Protein AF-C5K523-F1 (afdb_monomer_lite)

InterPro domains:
  IPR011545 DEAD/DEAH-box helicase domain [PF00270] (38-127)
  IPR014001 Helicase superfamily 1/2, ATP-binding domain [PS51192] (45-263)
  IPR014013 Helicase superfamily 1/2, ATP-binding domain, DinG/Rad3-type [PS51193] (15-263)
  IPR014014 RNA helicase, DEAD-box type, Q motif [PS51195] (14-42)
  IPR027417 P-loop containing nucleoside triphosphate hydrolase [G3DSA:3.40.50.300] (12-259)
  IPR027417 P-loop containing nucleoside triphosphate hydrolase [SSF52540] (11-251)

Foldseek 3Di:
DDDDPDPPQQWDPDWPVNDLADVLLCVLCVVVVHTTATPQLVVLQVCVLVVHDDDRDDDPPSCVLCSNVRSLVRVLVVVVPDDPVPDPDDDPDPPPPQQAWAEEEAEADPVVLVVSVVVNCSSCVRVVPAFEAEQDDDVVPDDPPPPPDDDDDDDDDDDDDDDDDDDDDDDDDDDDDDDDPPDDPDDDPDDDDDDPPPSQDEDPTRPGHYYYYHPVSVVVNQVVVVVVPCPPDNRDHSHYHYDPVVSNVVVVVVVVVVVVVVD

Structure (mmCIF, N/CA/C/O backbone):
data_AF-C5K523-F1
#
_entry.id   AF-C5K523-F1
#
loop_
_atom_site.group_PDB
_atom_site.id
_atom_site.type_symbol
_atom_site.label_atom_id
_atom_site.label_alt_id
_atom_site.label_comp_id
_atom_site.label_asym_id
_atom_site.label_entity_id
_atom_site.label_seq_id
_atom_site.pdbx_PDB_ins_code
_atom_site.Cartn_x
_atom_site.Cartn_y
_atom_site.Cartn_z
_atom_site.occupancy
_atom_site.B_iso_or_equiv
_atom_site.auth_seq_id
_atom_site.auth_comp_id
_atom_site.auth_asym_id
_atom_site.auth_atom_id
_atom_site.pdbx_PDB_model_num
ATOM 1 N N . MET A 1 1 ? -10.670 39.077 11.699 1.00 34.19 1 MET A N 1
ATOM 2 C CA . MET A 1 1 ? -11.294 37.749 11.874 1.00 34.19 1 MET A CA 1
ATOM 3 C C . MET A 1 1 ? -10.709 36.834 10.811 1.00 34.19 1 MET A C 1
ATOM 5 O O . MET A 1 1 ? -10.981 37.050 9.640 1.00 34.19 1 MET A O 1
ATOM 9 N N . GLN A 1 2 ? -9.812 35.923 11.195 1.00 31.86 2 GLN A N 1
ATOM 10 C CA . GLN A 1 2 ? -9.233 34.920 10.294 1.00 31.86 2 GLN A CA 1
ATOM 11 C C . GLN A 1 2 ? -10.228 33.764 10.154 1.00 31.86 2 GLN A C 1
ATOM 13 O O . GLN A 1 2 ? -10.669 33.211 11.159 1.00 31.86 2 GLN A O 1
ATOM 18 N N . GLY A 1 3 ? -10.619 33.456 8.917 1.00 30.50 3 GLY A N 1
ATOM 19 C CA . GLY A 1 3 ? -11.478 32.320 8.603 1.00 30.50 3 GLY A CA 1
ATOM 20 C C . GLY A 1 3 ? -10.718 31.014 8.804 1.00 30.50 3 GLY A C 1
ATOM 21 O O . GLY A 1 3 ? -9.685 30.792 8.178 1.00 30.50 3 GLY A O 1
ATOM 22 N N . VAL A 1 4 ? -11.229 30.165 9.690 1.00 34.09 4 VAL A N 1
ATOM 23 C CA . VAL A 1 4 ? -10.823 28.763 9.789 1.00 34.09 4 VAL A CA 1
ATOM 24 C C . VAL A 1 4 ? -11.394 28.059 8.559 1.00 34.09 4 VAL A C 1
ATOM 26 O O . VAL A 1 4 ? -12.609 28.031 8.378 1.00 34.09 4 VAL A O 1
ATOM 29 N N . ILE A 1 5 ? -10.529 27.541 7.688 1.00 40.00 5 ILE A N 1
ATOM 30 C CA . ILE A 1 5 ? -10.925 26.701 6.553 1.00 40.00 5 ILE A CA 1
ATOM 31 C C . ILE A 1 5 ? -11.449 25.391 7.157 1.00 40.00 5 ILE A C 1
ATOM 33 O O . ILE A 1 5 ? -10.672 24.582 7.658 1.00 40.00 5 ILE A O 1
ATOM 37 N N . GLY A 1 6 ? -12.771 25.239 7.234 1.00 37.44 6 GLY A N 1
ATOM 38 C CA . GLY A 1 6 ? -13.414 24.055 7.800 1.00 37.44 6 GLY A CA 1
ATOM 39 C C . GLY A 1 6 ? -13.291 22.849 6.868 1.00 37.44 6 GLY A C 1
ATOM 40 O O . GLY A 1 6 ? -13.464 22.981 5.661 1.00 37.44 6 GLY A O 1
ATOM 41 N N . TYR A 1 7 ? -13.026 21.673 7.441 1.00 52.53 7 TYR A N 1
ATOM 42 C CA . TYR A 1 7 ? -12.942 20.358 6.785 1.00 52.53 7 TYR A CA 1
ATOM 43 C C . TYR A 1 7 ? -14.297 19.834 6.251 1.00 52.53 7 TYR A C 1
ATOM 45 O O . TYR A 1 7 ? -14.584 18.638 6.349 1.00 52.53 7 TYR A O 1
ATOM 53 N N . GLU A 1 8 ? -15.173 20.698 5.736 1.00 52.12 8 GLU A N 1
ATOM 54 C CA . GLU A 1 8 ? -16.461 20.261 5.188 1.00 52.12 8 GLU A CA 1
ATOM 55 C C . GLU A 1 8 ? -16.239 19.424 3.915 1.00 52.12 8 GLU A C 1
ATOM 57 O O . GLU A 1 8 ? -15.701 19.906 2.923 1.00 52.12 8 GLU A O 1
ATOM 62 N N . GLY A 1 9 ? -16.641 18.148 3.953 1.00 65.62 9 GLY A N 1
ATOM 63 C CA . GLY A 1 9 ? -16.660 17.250 2.789 1.00 65.62 9 GLY A CA 1
ATOM 64 C C . GLY A 1 9 ? -15.440 16.341 2.586 1.00 65.62 9 GLY A C 1
ATOM 65 O O . GLY A 1 9 ? -15.472 15.508 1.682 1.00 65.62 9 GLY A O 1
ATOM 66 N N . LEU A 1 10 ? -14.387 16.441 3.409 1.00 77.94 10 LEU A N 1
ATOM 67 C CA . LEU A 1 10 ? -13.219 15.547 3.308 1.00 77.94 10 LEU A CA 1
ATOM 68 C C . LEU A 1 10 ? -13.489 14.166 3.927 1.00 77.94 10 LEU A C 1
ATOM 70 O O . LEU A 1 10 ? -13.125 13.127 3.367 1.00 77.94 10 LEU A O 1
ATOM 74 N N . PHE A 1 11 ? -14.102 14.165 5.108 1.00 82.62 11 PHE A N 1
ATOM 75 C CA . PHE A 1 11 ? -14.417 12.955 5.855 1.00 82.62 11 PHE A CA 1
ATOM 76 C C . PHE A 1 11 ? -15.777 12.406 5.452 1.00 82.62 11 PHE A C 1
ATOM 78 O O . PHE A 1 11 ? -16.728 13.159 5.253 1.00 82.62 11 PHE A O 1
ATOM 85 N N . SER A 1 12 ? -15.852 11.083 5.346 1.00 80.88 12 SER A N 1
ATOM 86 C CA . SER A 1 12 ? -17.112 10.392 5.119 1.00 80.88 12 SER A CA 1
ATOM 87 C C . SER A 1 12 ? -17.908 10.255 6.411 1.00 80.88 12 SER A C 1
ATOM 89 O O . SER A 1 12 ? -17.378 10.394 7.513 1.00 80.88 12 SER A O 1
ATOM 91 N N . GLN A 1 13 ? -19.181 9.891 6.279 1.00 80.56 13 GLN A N 1
ATOM 92 C CA . GLN A 1 13 ? -19.999 9.459 7.417 1.00 80.56 13 GLN A CA 1
ATOM 93 C C . GLN A 1 13 ? -19.585 8.086 7.985 1.00 80.56 13 GLN A C 1
ATOM 95 O O . GLN A 1 13 ? -20.130 7.661 9.003 1.00 80.56 13 GLN A O 1
ATOM 100 N N . TYR A 1 14 ? -18.663 7.372 7.324 1.00 80.94 14 TYR A N 1
ATOM 101 C CA . TYR A 1 14 ? -18.257 6.021 7.695 1.00 80.94 14 TYR A CA 1
ATOM 102 C C . TYR A 1 14 ? -17.008 6.034 8.572 1.00 80.94 14 TYR A C 1
ATOM 104 O O . TYR A 1 14 ? -15.945 6.552 8.210 1.00 80.94 14 TYR A O 1
ATOM 112 N N . ARG A 1 15 ? -17.126 5.385 9.727 1.00 84.62 15 ARG A N 1
ATOM 113 C CA . ARG A 1 15 ? -15.990 5.081 10.593 1.00 84.62 15 ARG A CA 1
ATOM 114 C C . ARG A 1 15 ? -15.332 3.780 10.156 1.00 84.62 15 ARG A C 1
ATOM 116 O O . ARG A 1 15 ? -15.991 2.882 9.632 1.00 84.62 15 ARG A O 1
ATOM 123 N N . PHE A 1 16 ? -14.033 3.642 10.410 1.00 83.25 16 PHE A N 1
ATOM 124 C CA . PHE A 1 16 ? -13.316 2.416 10.044 1.00 83.25 16 PHE A CA 1
ATOM 125 C C . PHE A 1 16 ? -13.838 1.177 10.783 1.00 83.25 16 PHE A C 1
ATOM 127 O O . PHE A 1 16 ? -13.844 0.088 10.221 1.00 83.25 16 PHE A O 1
ATOM 134 N N . ASP A 1 17 ? -14.334 1.339 12.010 1.00 81.44 17 ASP A N 1
ATOM 135 C CA . ASP A 1 17 ? -14.936 0.259 12.804 1.00 81.44 17 ASP A CA 1
ATOM 136 C C . ASP A 1 17 ? -16.289 -0.247 12.262 1.00 81.44 17 ASP A C 1
ATOM 138 O O . ASP A 1 17 ? -16.798 -1.258 12.741 1.00 81.44 17 ASP A O 1
ATOM 142 N N . GLN A 1 18 ? -16.849 0.413 11.244 1.00 84.06 18 GLN A N 1
ATOM 143 C CA . GLN A 1 18 ? -18.058 -0.012 10.531 1.00 84.06 18 GLN A CA 1
ATOM 144 C C . GLN A 1 18 ? -17.750 -0.788 9.241 1.00 84.06 18 GLN A C 1
ATOM 146 O O . GLN A 1 18 ? -18.667 -1.2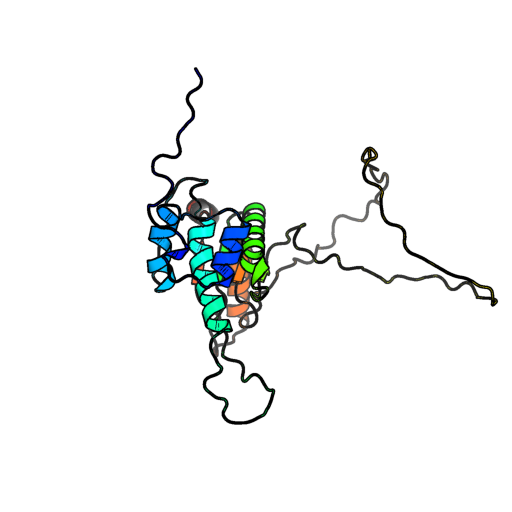84 8.586 1.00 84.06 18 GLN A O 1
ATOM 151 N N . LEU A 1 19 ? -16.476 -0.876 8.858 1.00 83.31 19 LEU A N 1
ATOM 152 C CA . LEU A 1 19 ? -16.001 -1.643 7.710 1.00 83.31 19 LEU A CA 1
ATOM 153 C C . LEU A 1 19 ? -15.452 -2.996 8.183 1.00 83.31 19 LEU A C 1
ATOM 155 O O . LEU A 1 19 ? -15.035 -3.135 9.332 1.00 83.31 19 LEU A O 1
ATOM 159 N N . ASP A 1 20 ? -15.408 -3.990 7.291 1.00 89.00 20 ASP A N 1
ATOM 160 C CA . ASP A 1 20 ? -14.814 -5.308 7.572 1.00 89.00 20 ASP A CA 1
ATOM 161 C C . ASP A 1 20 ? -13.275 -5.231 7.592 1.00 89.00 20 ASP A C 1
ATOM 163 O O . ASP A 1 20 ? -12.572 -5.691 6.687 1.00 89.00 20 ASP A O 1
ATOM 167 N N . ILE A 1 21 ? -12.752 -4.534 8.602 1.00 92.62 21 ILE A N 1
ATOM 168 C CA . ILE A 1 21 ? -11.330 -4.280 8.808 1.00 92.62 21 ILE A CA 1
ATOM 169 C C . ILE A 1 21 ? -10.817 -5.148 9.948 1.00 92.62 21 ILE A C 1
ATOM 171 O O . ILE A 1 21 ? -11.359 -5.187 11.052 1.00 92.62 21 ILE A O 1
ATOM 175 N N . HIS A 1 22 ? -9.686 -5.789 9.691 1.00 94.31 22 HIS A N 1
ATOM 176 C CA . HIS A 1 22 ? -9.002 -6.657 10.618 1.00 94.31 22 HIS A CA 1
ATOM 177 C C . HIS A 1 22 ? -8.695 -5.931 11.946 1.00 94.31 22 HIS A C 1
ATOM 179 O O . HIS A 1 22 ? -8.125 -4.832 11.928 1.00 94.31 22 HIS A O 1
ATOM 185 N N . PRO A 1 23 ? -8.951 -6.541 13.122 1.00 93.19 23 PRO A N 1
ATOM 186 C CA . PRO A 1 23 ? -8.823 -5.864 14.417 1.00 93.19 23 PRO A CA 1
ATOM 187 C C . PRO A 1 23 ? -7.448 -5.239 14.692 1.00 93.19 23 PRO A C 1
ATOM 189 O O . PRO A 1 23 ? -7.356 -4.160 15.273 1.00 93.19 23 PRO A O 1
ATOM 192 N N . LYS A 1 24 ? -6.357 -5.881 14.247 1.00 92.88 24 LYS A N 1
ATOM 193 C CA . LYS A 1 24 ? -4.994 -5.326 14.392 1.00 92.88 24 LYS A CA 1
ATOM 194 C C . LYS A 1 24 ? -4.800 -4.044 13.579 1.00 92.88 24 LYS A C 1
ATOM 196 O O . LYS A 1 24 ? -4.084 -3.152 14.022 1.00 92.88 24 LYS A O 1
ATOM 201 N N . LEU A 1 25 ? -5.454 -3.950 12.423 1.00 93.94 25 LEU A N 1
ATOM 202 C CA . LEU A 1 25 ? -5.398 -2.781 11.554 1.00 93.94 25 LEU A CA 1
ATOM 203 C C . LEU A 1 25 ? -6.240 -1.636 12.135 1.00 93.94 25 LEU A C 1
ATOM 205 O O . LEU A 1 25 ? -5.757 -0.512 12.194 1.00 93.94 25 LEU A O 1
ATOM 209 N N . LEU A 1 26 ? -7.420 -1.931 12.699 1.00 94.19 26 LEU A N 1
ATOM 210 C CA . LEU A 1 26 ? -8.201 -0.957 13.483 1.00 94.19 26 LEU A CA 1
ATOM 211 C C . LEU A 1 26 ? -7.424 -0.414 14.692 1.00 94.19 26 LEU A C 1
ATOM 213 O O . LEU A 1 26 ? -7.507 0.770 15.017 1.00 94.19 26 LEU A O 1
ATOM 217 N N . SER A 1 27 ? -6.662 -1.269 15.378 1.00 93.06 27 SER A N 1
ATOM 218 C CA . SER A 1 27 ? -5.785 -0.834 16.470 1.00 93.06 27 SER A CA 1
ATOM 219 C C . SER A 1 27 ? -4.658 0.073 15.974 1.00 93.06 27 SER A C 1
ATOM 221 O O . SER A 1 27 ? -4.400 1.095 16.604 1.00 93.06 27 SER A O 1
ATOM 223 N N . ALA A 1 28 ? -4.030 -0.249 14.838 1.00 93.12 28 ALA A N 1
ATOM 224 C CA . ALA A 1 28 ? -3.009 0.606 14.232 1.00 93.12 28 ALA A CA 1
ATOM 225 C C . ALA A 1 28 ? -3.578 1.979 13.827 1.00 93.12 28 ALA A C 1
ATOM 227 O O . ALA A 1 28 ? -2.991 3.002 14.168 1.00 93.12 28 ALA A O 1
ATOM 228 N N . LEU A 1 29 ? -4.760 2.016 13.200 1.00 93.19 29 LEU A N 1
ATOM 229 C CA . LEU A 1 29 ? -5.458 3.262 12.854 1.00 93.19 29 LEU A CA 1
ATOM 230 C C . LEU A 1 29 ? -5.748 4.127 14.091 1.00 93.19 29 LEU A C 1
ATOM 232 O O . LEU A 1 29 ? -5.483 5.329 14.080 1.00 93.19 29 LEU A O 1
ATOM 236 N N . ARG A 1 30 ? -6.187 3.516 15.200 1.00 91.88 30 ARG A N 1
ATOM 237 C CA . ARG A 1 30 ? -6.366 4.228 16.477 1.00 91.88 30 ARG A CA 1
ATOM 238 C C . ARG A 1 30 ? -5.067 4.815 17.022 1.00 91.88 30 ARG A C 1
ATOM 240 O O . ARG A 1 30 ? -5.084 5.946 17.494 1.00 91.88 30 ARG A O 1
ATOM 247 N N . VAL A 1 31 ? -3.954 4.084 16.946 1.00 90.06 31 VAL A N 1
ATOM 248 C CA . VAL A 1 31 ? -2.629 4.597 17.352 1.00 90.06 31 VAL A CA 1
ATOM 249 C C . VAL A 1 31 ? -2.210 5.792 16.492 1.00 90.06 31 VAL A C 1
ATOM 251 O O . VAL A 1 31 ? -1.593 6.723 16.999 1.00 90.06 31 VAL A O 1
ATOM 254 N N . MET A 1 32 ? -2.592 5.802 15.214 1.00 89.88 32 MET A N 1
ATOM 255 C CA . MET A 1 32 ? -2.373 6.934 14.309 1.00 89.88 32 MET A CA 1
ATOM 256 C C . MET A 1 32 ? -3.308 8.125 14.575 1.00 89.88 32 MET A C 1
ATOM 258 O O . MET A 1 32 ? -3.145 9.164 13.943 1.00 89.88 32 MET A O 1
ATOM 262 N N . GLY A 1 33 ? -4.294 7.987 15.469 1.00 90.50 33 G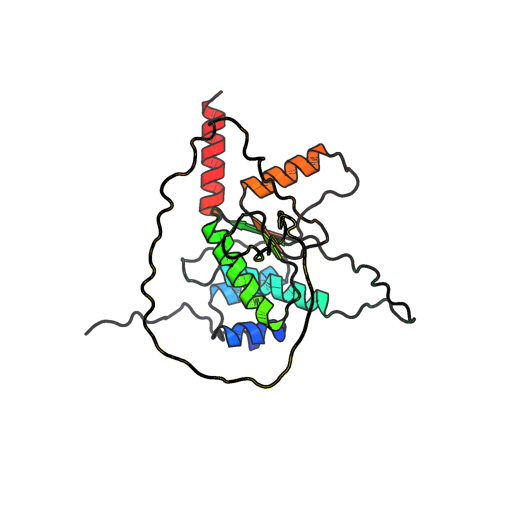LY A N 1
ATOM 263 C CA . GLY A 1 33 ? -5.324 9.003 15.694 1.00 90.50 33 GLY A CA 1
ATOM 264 C C . GLY A 1 33 ? -6.327 9.123 14.543 1.00 90.50 33 GLY A C 1
ATOM 265 O O . GLY A 1 33 ? -6.954 10.167 14.394 1.00 90.50 33 GLY A O 1
ATOM 266 N N . ILE A 1 34 ? -6.468 8.077 13.722 1.00 88.81 34 ILE A N 1
ATOM 267 C CA . ILE A 1 34 ? -7.383 8.037 12.581 1.00 88.81 34 ILE A CA 1
ATOM 268 C C . ILE A 1 34 ? -8.553 7.115 12.928 1.00 88.81 34 ILE A C 1
ATOM 270 O O . ILE A 1 34 ? -8.387 5.902 13.054 1.00 88.81 34 ILE A O 1
ATOM 274 N N . ASP A 1 35 ? -9.750 7.676 13.060 1.00 85.44 35 ASP A N 1
ATOM 275 C CA . ASP A 1 35 ? -10.964 6.918 13.382 1.00 85.44 35 ASP A CA 1
ATOM 276 C C . ASP A 1 35 ? -12.015 6.941 12.259 1.00 85.44 35 ASP A C 1
ATOM 278 O O . ASP A 1 35 ? -12.782 5.987 12.094 1.00 85.44 35 ASP A O 1
ATOM 282 N N . THR A 1 36 ? -12.001 8.001 11.455 1.00 87.06 36 THR A N 1
ATOM 283 C CA . THR A 1 36 ? -12.981 8.278 10.409 1.00 87.06 36 THR A CA 1
ATOM 284 C C . THR A 1 36 ? -12.311 8.236 9.044 1.00 87.06 36 THR A C 1
ATOM 286 O O . THR A 1 36 ? -11.259 8.846 8.836 1.00 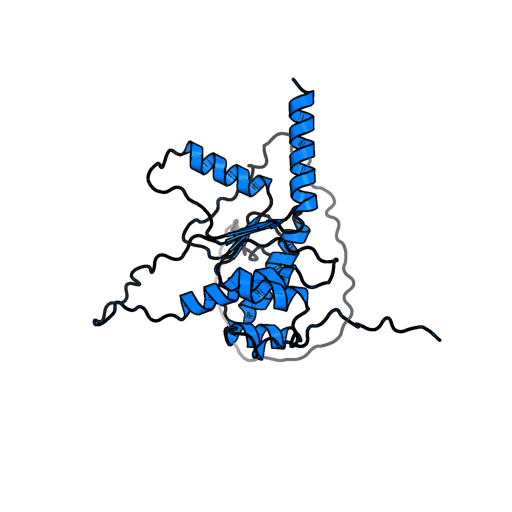87.06 36 THR A O 1
ATOM 289 N N . ALA A 1 37 ? -12.916 7.508 8.106 1.00 88.25 37 ALA A N 1
ATOM 290 C CA . ALA A 1 37 ? -12.400 7.405 6.750 1.00 88.25 37 ALA A CA 1
ATOM 291 C C . ALA A 1 37 ? -12.693 8.689 5.969 1.00 88.25 37 ALA A C 1
ATOM 293 O O . ALA A 1 37 ? -13.791 9.248 6.068 1.00 88.25 37 ALA A O 1
ATOM 294 N N . THR A 1 38 ? -11.753 9.128 5.132 1.00 90.62 38 THR A N 1
ATOM 295 C CA . THR A 1 38 ? -12.066 10.130 4.105 1.00 90.62 38 THR A CA 1
ATOM 296 C C . THR A 1 38 ? -13.049 9.556 3.083 1.00 90.62 38 THR A C 1
ATOM 298 O O . THR A 1 38 ? -13.146 8.337 2.915 1.00 90.62 38 THR A O 1
ATOM 301 N N . GLU A 1 39 ? -13.782 10.417 2.375 1.00 89.38 39 GLU A N 1
ATOM 302 C CA . GLU A 1 39 ? -14.713 9.992 1.315 1.00 89.38 39 GLU A CA 1
ATOM 303 C C . GLU A 1 39 ? -14.037 9.069 0.295 1.00 89.38 39 GLU A C 1
ATOM 305 O O . GLU A 1 39 ? -14.589 8.036 -0.089 1.00 89.38 39 GLU A O 1
ATOM 310 N N . ILE A 1 40 ? -12.802 9.392 -0.101 1.00 89.62 40 ILE A N 1
ATOM 311 C CA . ILE A 1 40 ? -12.059 8.576 -1.059 1.00 89.62 40 ILE A CA 1
ATOM 312 C C . ILE A 1 40 ? -11.629 7.225 -0.470 1.00 89.62 40 ILE A C 1
ATOM 314 O O . ILE A 1 40 ? -11.735 6.210 -1.157 1.00 89.62 40 ILE A O 1
ATOM 318 N N . GLN A 1 41 ? -11.234 7.180 0.808 1.00 92.75 41 GLN A N 1
ATOM 319 C CA . GLN A 1 41 ? -10.877 5.938 1.502 1.00 92.75 41 GLN A CA 1
ATOM 320 C C . GLN A 1 41 ? -12.082 5.003 1.628 1.00 92.75 41 GLN A C 1
ATOM 322 O O . GLN A 1 41 ? -11.981 3.822 1.290 1.00 92.75 41 GLN A O 1
ATOM 327 N N . ALA A 1 42 ? -13.232 5.532 2.057 1.00 90.25 42 ALA A N 1
ATOM 328 C CA . ALA A 1 42 ? -14.463 4.758 2.198 1.00 90.25 42 ALA A CA 1
ATOM 329 C C . ALA A 1 42 ? -14.931 4.188 0.847 1.00 90.25 42 ALA A C 1
ATOM 331 O O . ALA A 1 42 ? -15.264 3.004 0.748 1.00 90.25 42 ALA A O 1
ATOM 332 N N . ARG A 1 43 ? -14.896 5.005 -0.216 1.00 90.44 43 ARG A N 1
ATOM 333 C CA . ARG A 1 43 ? -15.282 4.582 -1.573 1.00 90.44 43 ARG A CA 1
ATOM 334 C C . ARG A 1 43 ? -14.315 3.570 -2.184 1.00 90.44 43 ARG A C 1
ATOM 336 O O . ARG A 1 43 ? -14.761 2.701 -2.929 1.00 90.44 43 ARG A O 1
ATOM 343 N N . ALA A 1 44 ? -13.019 3.674 -1.888 1.00 92.88 44 ALA A N 1
ATOM 344 C CA . ALA A 1 44 ? -11.998 2.779 -2.428 1.00 92.88 44 ALA A CA 1
ATOM 345 C C . ALA A 1 44 ? -11.951 1.417 -1.718 1.00 92.88 44 ALA A C 1
ATOM 347 O O . ALA A 1 44 ? -11.632 0.414 -2.356 1.00 92.88 44 ALA A O 1
ATOM 348 N N . PHE A 1 45 ? -12.292 1.359 -0.425 1.00 93.25 45 PHE A N 1
ATOM 349 C CA . PHE A 1 45 ? -12.116 0.155 0.390 1.00 93.25 45 PHE A CA 1
ATOM 350 C C . PHE A 1 45 ? -12.829 -1.073 -0.195 1.00 93.25 45 PHE A C 1
ATOM 352 O O . PHE A 1 45 ? -12.183 -2.059 -0.540 1.00 93.25 45 PHE A O 1
ATOM 359 N N . VAL A 1 46 ? -14.152 -1.001 -0.378 1.00 90.75 46 VAL A N 1
ATOM 360 C CA . VAL A 1 46 ? -14.968 -2.130 -0.863 1.00 90.75 46 VAL A CA 1
ATOM 361 C C . VAL A 1 46 ? -14.536 -2.643 -2.248 1.00 90.75 46 VAL A C 1
ATOM 363 O O . VAL A 1 46 ? -14.322 -3.849 -2.380 1.00 90.75 46 VAL A O 1
ATOM 366 N N . PRO A 1 47 ? -14.403 -1.809 -3.306 1.00 93.31 47 PRO A N 1
ATOM 367 C CA . PRO A 1 47 ? -13.963 -2.299 -4.611 1.00 93.31 47 PRO A CA 1
ATOM 368 C C . PRO A 1 47 ? -12.578 -2.943 -4.578 1.00 93.31 47 PRO A C 1
ATOM 370 O O . PRO A 1 47 ? -12.417 -4.013 -5.166 1.00 93.31 47 PRO A O 1
ATOM 373 N N . LEU A 1 48 ? -11.620 -2.354 -3.859 1.00 94.56 48 LEU A N 1
ATOM 374 C CA . LEU A 1 48 ? -10.271 -2.910 -3.749 1.00 94.56 48 LEU A CA 1
ATOM 375 C C . LEU A 1 48 ? -10.251 -4.220 -2.952 1.00 94.56 48 LEU A C 1
ATOM 377 O O . LEU A 1 48 ? -9.581 -5.169 -3.357 1.00 94.56 48 LEU A O 1
ATOM 381 N N . SER A 1 49 ? -11.028 -4.331 -1.869 1.00 91.19 49 SER A N 1
ATOM 382 C CA . SER A 1 49 ? -11.177 -5.590 -1.122 1.00 91.19 49 SER A CA 1
ATOM 383 C C . SER A 1 49 ? -11.787 -6.713 -1.968 1.00 91.19 49 SER A C 1
ATOM 385 O O . SER A 1 49 ? -11.445 -7.877 -1.773 1.00 91.19 49 SER A O 1
ATOM 387 N N . MET A 1 50 ? -12.630 -6.370 -2.947 1.00 91.31 50 MET A N 1
ATOM 388 C CA . MET A 1 50 ? -13.173 -7.309 -3.938 1.00 91.31 50 MET A CA 1
ATOM 389 C C . MET A 1 50 ? -12.191 -7.640 -5.077 1.00 91.31 50 MET A C 1
ATOM 391 O O . MET A 1 50 ? -12.530 -8.437 -5.948 1.00 91.31 50 MET A O 1
ATOM 395 N N . GLY A 1 51 ? -10.994 -7.044 -5.094 1.00 91.12 51 GLY A N 1
ATOM 396 C CA . GLY A 1 51 ? -10.000 -7.245 -6.151 1.00 91.12 51 GLY A CA 1
ATOM 397 C C . GLY A 1 51 ? -10.360 -6.579 -7.481 1.00 91.12 51 GLY A C 1
ATOM 398 O O . GLY A 1 51 ? -9.949 -7.071 -8.525 1.00 91.12 51 GLY A O 1
ATOM 399 N N . ARG A 1 52 ? -11.158 -5.501 -7.461 1.00 94.44 52 ARG A N 1
ATOM 400 C CA . ARG A 1 52 ? -11.490 -4.729 -8.667 1.00 94.44 52 ARG A CA 1
ATOM 401 C C . ARG A 1 52 ? -10.419 -3.684 -8.966 1.00 94.44 52 ARG A C 1
ATOM 403 O O . ARG A 1 52 ? -9.901 -3.054 -8.044 1.00 94.44 52 ARG A O 1
ATOM 410 N N . ASP A 1 53 ? -10.185 -3.442 -10.252 1.00 95.75 53 ASP A N 1
ATOM 411 C CA . ASP A 1 53 ? -9.336 -2.347 -10.718 1.00 95.75 53 ASP A CA 1
ATOM 412 C C . ASP A 1 53 ? -9.988 -0.992 -10.425 1.00 95.75 53 ASP A C 1
ATOM 414 O O . ASP A 1 53 ? -11.202 -0.813 -10.584 1.00 95.75 53 ASP A O 1
ATOM 418 N N . LEU A 1 54 ? -9.179 -0.025 -9.992 1.00 94.31 54 LEU A N 1
ATOM 419 C CA . LEU A 1 54 ? -9.662 1.289 -9.589 1.00 94.31 54 LEU A CA 1
ATOM 420 C C . LEU A 1 54 ? -8.668 2.385 -9.971 1.00 94.31 54 LEU A C 1
ATOM 422 O O . LEU A 1 54 ? -7.469 2.263 -9.734 1.00 94.31 54 LEU A O 1
ATOM 426 N N . ILE A 1 55 ? -9.195 3.493 -10.491 1.00 94.25 55 ILE A N 1
ATOM 427 C CA . ILE A 1 55 ? -8.465 4.755 -10.618 1.00 94.25 55 ILE A CA 1
ATOM 428 C C . ILE A 1 55 ? -8.939 5.670 -9.494 1.00 94.25 55 ILE A C 1
ATOM 430 O O . ILE A 1 55 ? -10.122 5.998 -9.402 1.00 94.25 55 ILE A O 1
ATOM 434 N N . ILE A 1 56 ? -8.007 6.080 -8.638 1.00 90.75 56 ILE A N 1
ATOM 435 C CA . ILE A 1 56 ? -8.271 6.987 -7.522 1.00 90.75 56 ILE A CA 1
ATOM 436 C C . ILE A 1 56 ? -7.777 8.374 -7.923 1.00 90.75 56 ILE A C 1
ATOM 438 O O . ILE A 1 56 ? -6.579 8.638 -7.895 1.00 90.75 56 ILE A O 1
ATOM 442 N N . ASN A 1 57 ? -8.704 9.261 -8.282 1.00 89.06 57 ASN A N 1
ATOM 443 C CA . ASN A 1 57 ? -8.396 10.663 -8.549 1.00 89.06 57 ASN A CA 1
ATOM 444 C C . ASN A 1 57 ? -8.907 11.535 -7.398 1.00 89.06 57 ASN A C 1
ATOM 446 O O . ASN A 1 57 ? -10.115 11.671 -7.207 1.00 89.06 57 ASN A O 1
ATOM 450 N N . ALA A 1 58 ? -7.985 12.094 -6.621 1.00 85.12 58 ALA A N 1
ATOM 451 C CA . ALA A 1 58 ? -8.285 12.985 -5.509 1.00 85.12 58 ALA A CA 1
ATOM 452 C C . ALA A 1 58 ? -7.109 13.937 -5.270 1.00 85.12 58 ALA A C 1
ATOM 454 O O . ALA A 1 58 ? -5.970 13.634 -5.635 1.00 85.12 58 ALA A O 1
ATOM 455 N N . GLU A 1 59 ? -7.369 15.069 -4.624 1.00 81.75 59 GLU A N 1
ATOM 456 C CA . GLU A 1 59 ? -6.346 16.070 -4.311 1.00 81.75 59 GLU A CA 1
ATOM 457 C C . GLU A 1 59 ? -5.262 15.541 -3.352 1.00 81.75 59 GLU A C 1
ATOM 459 O O . GLU A 1 59 ? -5.406 14.496 -2.699 1.00 81.75 59 GLU A O 1
ATOM 464 N N . THR A 1 60 ? -4.121 16.223 -3.294 1.00 81.88 60 THR A N 1
ATOM 465 C CA . THR A 1 60 ? -3.055 15.915 -2.330 1.00 81.88 60 THR A CA 1
ATOM 466 C C . THR A 1 60 ? -3.567 16.106 -0.903 1.00 81.88 60 THR A C 1
ATOM 468 O O . THR A 1 60 ? -4.353 17.004 -0.633 1.00 81.88 60 THR A O 1
ATOM 471 N N . GLY A 1 61 ? -3.159 15.233 0.021 1.00 78.19 61 GLY A N 1
ATOM 472 C CA . GLY A 1 61 ? -3.639 15.272 1.409 1.00 78.19 61 GLY A CA 1
ATOM 473 C C . GLY A 1 61 ? -4.998 14.597 1.650 1.00 78.19 61 GLY A C 1
ATOM 474 O O . GLY A 1 61 ? -5.363 14.392 2.800 1.00 78.19 61 GLY A O 1
ATOM 475 N N . SER A 1 62 ? -5.699 14.133 0.607 1.00 80.69 62 SER A N 1
ATOM 476 C CA . SER A 1 62 ? -6.983 13.405 0.733 1.00 80.69 62 SER A CA 1
ATOM 477 C C . SER A 1 62 ? -6.879 11.980 1.308 1.00 80.69 62 SER A C 1
ATOM 479 O O . SER A 1 62 ? -7.887 11.302 1.524 1.00 80.69 62 SER A O 1
ATOM 481 N N . GLY A 1 63 ? -5.655 11.499 1.554 1.00 85.88 63 GLY A N 1
ATOM 482 C CA . GLY A 1 63 ? -5.403 10.175 2.121 1.00 85.88 63 GLY A CA 1
ATOM 483 C C . GLY A 1 63 ? -5.420 9.026 1.104 1.00 85.88 63 GLY A C 1
ATOM 484 O O . GLY A 1 63 ? -5.748 7.893 1.473 1.00 85.88 63 GLY A O 1
ATOM 485 N N . LYS A 1 64 ? -5.045 9.291 -0.159 1.00 92.44 64 LYS A N 1
ATOM 486 C CA . LYS A 1 64 ? -4.931 8.288 -1.241 1.00 92.44 64 LYS A CA 1
ATOM 487 C C . LYS A 1 64 ? -4.054 7.091 -0.861 1.00 92.44 64 LYS A C 1
ATOM 489 O O . LYS A 1 64 ? -4.466 5.954 -1.060 1.00 92.44 64 LYS A O 1
ATOM 494 N N . THR A 1 65 ? -2.906 7.338 -0.226 1.00 94.56 65 THR A N 1
ATOM 495 C CA . THR A 1 65 ? -1.985 6.283 0.230 1.00 94.56 65 THR A CA 1
ATOM 496 C C . THR A 1 65 ? -2.678 5.272 1.140 1.00 94.56 65 THR A C 1
ATOM 498 O O . THR A 1 65 ? -2.619 4.068 0.907 1.00 94.56 65 THR A O 1
ATOM 501 N N . LEU A 1 66 ? -3.419 5.745 2.147 1.00 94.75 66 LEU A N 1
ATOM 502 C CA . LEU A 1 66 ? -4.172 4.856 3.031 1.00 94.75 66 LEU A CA 1
ATOM 503 C C . LEU A 1 66 ? -5.336 4.166 2.298 1.00 94.75 66 LEU A C 1
ATOM 505 O O . LEU A 1 66 ? -5.664 3.031 2.627 1.00 94.75 66 LEU A O 1
ATOM 509 N N . SER A 1 67 ? -5.914 4.812 1.279 1.00 94.62 67 SER A N 1
ATOM 510 C CA . SER A 1 67 ? -7.030 4.260 0.494 1.00 94.62 67 SER A CA 1
ATOM 511 C C . SER A 1 67 ? -6.665 2.947 -0.198 1.00 94.62 67 SER A C 1
ATOM 513 O O . SER A 1 67 ? -7.498 2.046 -0.245 1.00 94.62 67 SER A O 1
ATOM 515 N N . TYR A 1 68 ? -5.428 2.814 -0.697 1.00 96.06 68 TYR A N 1
ATOM 516 C CA . TYR A 1 68 ? -4.953 1.557 -1.281 1.00 96.06 68 TYR A CA 1
ATOM 517 C C . TYR A 1 68 ? -4.247 0.651 -0.265 1.00 96.06 68 TYR A C 1
ATOM 519 O O . TYR A 1 68 ? -4.420 -0.565 -0.325 1.00 96.06 68 TYR A O 1
ATOM 527 N N . LEU A 1 69 ? -3.490 1.195 0.700 1.00 97.19 69 LEU A N 1
ATOM 528 C CA . LEU A 1 69 ? -2.773 0.362 1.676 1.00 97.19 69 LEU A CA 1
ATOM 529 C C . LEU A 1 69 ? -3.720 -0.396 2.602 1.00 97.19 69 LEU A C 1
ATOM 531 O O . LEU A 1 69 ? -3.468 -1.557 2.917 1.00 97.19 69 LEU A O 1
ATOM 535 N N . LEU A 1 70 ? -4.810 0.236 3.031 1.00 95.50 70 LEU A N 1
ATOM 536 C CA . LEU A 1 70 ? -5.733 -0.359 3.987 1.00 95.50 70 LEU A CA 1
ATOM 537 C C . LEU A 1 70 ? -6.338 -1.689 3.492 1.00 95.50 70 LEU A C 1
ATOM 539 O O . LEU A 1 70 ? -6.188 -2.681 4.206 1.00 95.50 70 LEU A O 1
ATOM 543 N N . PRO A 1 71 ? -6.949 -1.788 2.292 1.00 95.38 71 PRO A N 1
ATOM 544 C CA . PRO A 1 71 ? -7.458 -3.066 1.788 1.00 95.38 71 PRO A CA 1
ATOM 545 C C . PRO A 1 71 ? -6.352 -4.106 1.527 1.00 95.38 71 PRO A C 1
ATOM 547 O O . PRO A 1 71 ? -6.592 -5.295 1.748 1.00 95.38 71 PRO A O 1
ATOM 550 N N . ILE A 1 72 ? -5.137 -3.691 1.132 1.00 95.50 72 ILE A N 1
ATOM 551 C CA . ILE A 1 72 ? -3.981 -4.595 0.949 1.00 95.50 72 ILE A CA 1
ATOM 552 C C . ILE A 1 72 ? -3.595 -5.244 2.284 1.00 95.50 72 ILE A C 1
ATOM 554 O O . ILE A 1 72 ? -3.543 -6.471 2.394 1.00 95.50 72 ILE A O 1
ATOM 558 N N . PHE A 1 73 ? -3.374 -4.428 3.317 1.00 95.62 73 PHE A N 1
ATOM 559 C CA . PHE A 1 73 ? -3.036 -4.898 4.662 1.00 95.62 73 PHE A CA 1
ATOM 560 C C . PHE A 1 73 ? -4.149 -5.755 5.261 1.00 95.62 73 PHE A C 1
ATOM 562 O O . PHE A 1 73 ? -3.869 -6.790 5.866 1.00 95.62 73 PHE A O 1
ATOM 569 N N . ASN A 1 74 ? -5.404 -5.349 5.055 1.00 94.69 74 ASN A N 1
ATOM 570 C CA . ASN A 1 74 ? -6.567 -6.092 5.518 1.00 94.69 74 ASN A CA 1
ATOM 571 C C . ASN A 1 74 ? -6.553 -7.527 4.976 1.00 94.69 74 ASN A C 1
ATOM 573 O O . ASN A 1 74 ? -6.619 -8.490 5.741 1.00 94.69 74 ASN A O 1
ATOM 577 N N . ARG A 1 75 ? -6.362 -7.666 3.658 1.00 92.56 75 ARG A N 1
ATOM 578 C CA . ARG A 1 75 ? -6.266 -8.963 2.982 1.00 92.56 75 ARG A CA 1
ATOM 579 C C . ARG A 1 75 ? -5.101 -9.800 3.507 1.00 92.56 75 ARG A C 1
ATOM 581 O O . ARG A 1 75 ? -5.299 -10.977 3.797 1.00 92.56 75 ARG A O 1
ATOM 588 N N . ILE A 1 76 ? -3.908 -9.214 3.645 1.00 92.06 76 ILE A N 1
ATOM 589 C CA . ILE A 1 76 ? -2.726 -9.930 4.153 1.00 92.06 76 ILE A CA 1
ATOM 590 C C . ILE A 1 76 ? -2.994 -10.460 5.565 1.00 92.06 76 ILE A C 1
ATOM 592 O O . ILE A 1 76 ? -2.773 -11.640 5.827 1.00 92.06 76 ILE A O 1
ATOM 596 N N . TYR A 1 77 ? -3.523 -9.633 6.470 1.00 92.19 77 TYR A N 1
ATOM 597 C CA . TYR A 1 77 ? -3.801 -10.069 7.838 1.00 92.19 77 TYR A CA 1
ATOM 598 C C . TYR A 1 77 ? -4.799 -11.222 7.901 1.00 92.19 77 TYR A C 1
ATOM 600 O O . TYR A 1 77 ? -4.482 -12.230 8.536 1.00 92.19 77 TYR A O 1
ATOM 608 N N . PHE A 1 78 ? -5.926 -11.136 7.189 1.00 91.00 78 PHE A N 1
ATOM 609 C CA . PHE A 1 78 ? -6.896 -12.234 7.145 1.00 91.00 78 PHE A CA 1
ATOM 610 C C . PHE A 1 78 ? -6.301 -13.526 6.569 1.00 91.00 78 PHE A C 1
ATOM 612 O O . PHE A 1 78 ? -6.511 -14.594 7.140 1.00 91.00 78 PHE A O 1
ATOM 619 N N . LEU A 1 79 ? -5.493 -13.444 5.505 1.00 87.56 79 LEU A N 1
ATOM 620 C CA . LEU A 1 79 ? -4.803 -14.617 4.951 1.00 87.56 79 LEU A CA 1
ATOM 621 C C . LEU A 1 79 ? -3.793 -15.226 5.935 1.00 87.56 79 LEU A C 1
ATOM 623 O O . LEU A 1 79 ? -3.623 -16.441 5.961 1.00 87.56 79 LEU A O 1
ATOM 627 N N . THR A 1 80 ? -3.124 -14.403 6.749 1.00 83.31 80 THR A N 1
ATOM 628 C CA . THR A 1 80 ? -2.148 -14.893 7.739 1.00 83.31 80 THR A CA 1
ATOM 629 C C . THR A 1 80 ? -2.774 -15.461 9.013 1.00 83.31 80 THR A C 1
ATOM 631 O O . THR A 1 80 ? -2.109 -16.235 9.702 1.00 83.31 80 THR A O 1
ATOM 634 N N . ASP A 1 81 ? -3.999 -15.052 9.359 1.00 83.75 81 ASP A N 1
ATOM 635 C CA . ASP A 1 81 ? -4.742 -15.546 10.529 1.00 83.75 81 ASP A CA 1
ATOM 636 C C . ASP A 1 81 ? -5.652 -16.748 10.189 1.00 83.75 81 ASP A C 1
ATOM 638 O O . ASP A 1 81 ? -6.123 -17.427 11.102 1.00 83.75 81 ASP A O 1
ATOM 642 N N . ALA A 1 82 ? -5.859 -17.060 8.902 1.00 73.38 82 ALA A N 1
ATOM 643 C CA . ALA A 1 82 ? -6.623 -18.229 8.474 1.00 73.38 82 ALA A CA 1
ATOM 644 C C . ALA A 1 82 ? -5.994 -19.540 9.001 1.00 73.38 82 ALA A C 1
ATOM 646 O O . ALA A 1 82 ? -4.782 -19.749 8.853 1.00 73.38 82 ALA A O 1
ATOM 647 N N . PRO A 1 83 ? -6.786 -20.438 9.620 1.00 60.66 83 PRO A N 1
ATOM 648 C CA . PRO A 1 83 ? -6.291 -21.735 10.054 1.00 60.66 83 PRO A CA 1
ATOM 649 C C . PRO A 1 83 ? -5.819 -22.558 8.848 1.00 60.66 83 PRO A C 1
ATOM 651 O O . PRO A 1 83 ? -6.406 -22.523 7.772 1.00 60.66 83 PRO A O 1
ATOM 654 N N . ASP A 1 84 ? -4.738 -23.314 9.037 1.00 58.91 84 ASP A N 1
ATOM 655 C CA . ASP A 1 84 ? -4.229 -24.270 8.050 1.00 58.91 84 ASP A CA 1
ATOM 656 C C . ASP A 1 84 ? -5.257 -25.413 7.937 1.00 58.91 84 ASP A C 1
ATOM 658 O O . ASP A 1 84 ? -5.211 -26.359 8.726 1.00 58.91 84 ASP A O 1
ATOM 662 N N . GLU A 1 85 ? -6.224 -25.313 7.013 1.00 52.31 85 GLU A N 1
ATOM 663 C CA . GLU A 1 85 ? -7.351 -26.261 6.860 1.00 52.31 85 GLU A CA 1
ATOM 664 C C . GLU A 1 85 ? -6.933 -27.707 6.483 1.00 52.31 85 GLU A C 1
ATOM 666 O O . GLU A 1 85 ? -7.763 -28.543 6.139 1.00 52.31 85 GLU A O 1
ATOM 671 N N . GLY A 1 86 ? -5.645 -28.053 6.588 1.00 50.44 86 GLY A N 1
ATOM 672 C CA . GLY A 1 86 ? -5.089 -29.370 6.273 1.00 50.44 86 GLY A CA 1
ATOM 673 C C . GLY A 1 86 ? -4.463 -30.154 7.434 1.00 50.44 86 GLY A C 1
ATOM 674 O O . GLY A 1 86 ? -3.778 -31.140 7.161 1.00 50.44 86 GLY A O 1
ATOM 675 N N . LYS A 1 87 ? -4.622 -29.767 8.712 1.00 48.41 87 LYS A N 1
ATOM 676 C CA . LYS A 1 87 ? -3.909 -30.432 9.832 1.00 48.41 87 LYS A CA 1
ATOM 677 C C . LYS A 1 87 ? -4.804 -31.102 10.876 1.00 48.41 87 LYS A C 1
ATOM 679 O O . LYS A 1 87 ? -5.011 -30.584 11.968 1.00 48.41 87 LYS A O 1
ATOM 684 N N . VAL A 1 88 ? -5.182 -32.349 10.593 1.00 47.31 88 VAL A N 1
ATOM 685 C CA . VAL A 1 88 ? -5.375 -33.383 11.624 1.00 47.31 88 VAL A CA 1
ATOM 686 C C . VAL A 1 88 ? -4.097 -34.228 11.654 1.00 47.31 88 VAL A C 1
ATOM 688 O O . VAL A 1 88 ? -3.957 -35.172 10.886 1.00 47.31 88 VAL A O 1
ATOM 691 N N . GLY A 1 89 ? -3.116 -33.860 12.484 1.00 44.50 89 GLY A N 1
ATOM 692 C CA . GLY A 1 89 ? -1.901 -34.668 12.670 1.00 44.50 89 GLY A CA 1
ATOM 693 C C . GLY A 1 89 ? -0.648 -33.854 12.986 1.00 44.50 89 GLY A C 1
ATOM 694 O O . GLY A 1 89 ? -0.244 -32.981 12.221 1.00 44.50 89 GLY A O 1
ATOM 695 N N . GLY A 1 90 ? -0.030 -34.141 14.134 1.00 47.34 90 GLY A N 1
ATOM 696 C CA . GLY A 1 90 ? 1.172 -33.472 14.626 1.00 47.34 90 GLY A CA 1
ATOM 697 C C . GLY A 1 90 ? 2.369 -33.615 13.682 1.00 47.34 90 GLY A C 1
ATOM 698 O O . GLY A 1 90 ? 2.827 -34.714 13.391 1.00 47.34 90 GLY A O 1
ATOM 699 N N . GLY A 1 91 ? 2.900 -32.476 13.242 1.00 43.34 91 GLY A N 1
ATOM 700 C CA . GLY A 1 91 ? 4.119 -32.386 12.447 1.00 43.34 91 GLY A CA 1
ATOM 701 C C . GLY A 1 91 ? 4.396 -30.940 12.046 1.00 43.34 91 GLY A C 1
ATOM 702 O O . GLY A 1 91 ? 3.795 -30.424 11.106 1.00 43.34 91 GLY A O 1
ATOM 703 N N . SER A 1 92 ? 5.312 -30.274 12.757 1.00 48.81 92 SER A N 1
ATOM 704 C CA . SER A 1 92 ? 5.787 -28.903 12.491 1.00 48.81 92 SER A CA 1
ATOM 705 C C . SER A 1 92 ? 6.619 -28.800 11.208 1.00 48.81 92 SER A C 1
ATOM 707 O O . SER A 1 92 ? 7.792 -28.432 11.221 1.00 48.81 92 SER A O 1
ATOM 709 N N . ARG A 1 93 ? 6.001 -29.071 10.061 1.00 48.28 93 ARG A N 1
ATOM 710 C CA . ARG A 1 93 ? 6.361 -28.399 8.815 1.00 48.28 93 ARG A CA 1
ATOM 711 C C . ARG A 1 93 ? 5.147 -27.577 8.425 1.00 48.28 93 ARG A C 1
ATOM 713 O O . ARG A 1 93 ? 4.058 -28.107 8.209 1.00 48.28 93 ARG A O 1
ATOM 720 N N . ARG A 1 94 ? 5.308 -26.253 8.386 1.00 48.31 94 ARG A N 1
ATOM 721 C CA . ARG A 1 94 ? 4.437 -25.400 7.574 1.00 48.31 94 ARG A CA 1
ATOM 722 C C . ARG A 1 94 ? 4.496 -26.001 6.168 1.00 48.31 94 ARG A C 1
ATOM 724 O O . ARG A 1 94 ? 5.472 -25.773 5.462 1.00 48.31 94 ARG A O 1
ATOM 731 N N . HIS A 1 95 ? 3.514 -26.818 5.781 1.00 41.28 95 HIS A N 1
ATOM 732 C CA . HIS A 1 95 ? 3.173 -26.895 4.373 1.00 41.28 95 HIS A CA 1
ATOM 733 C C . HIS A 1 95 ? 2.911 -25.445 4.003 1.00 41.28 95 HIS A C 1
ATOM 735 O O . HIS A 1 95 ? 2.099 -24.770 4.631 1.00 41.28 95 HIS A O 1
ATOM 741 N N . LYS A 1 96 ? 3.795 -24.926 3.156 1.00 45.53 96 LYS A N 1
ATOM 742 C CA . LYS A 1 96 ? 3.820 -23.545 2.719 1.00 45.53 96 LYS A CA 1
ATOM 743 C C . LYS A 1 96 ? 2.473 -23.330 2.042 1.00 45.53 96 LYS A C 1
ATOM 745 O O . LYS A 1 96 ? 2.343 -23.678 0.874 1.00 45.53 96 LYS A O 1
ATOM 750 N N . ALA A 1 97 ? 1.473 -22.832 2.779 1.00 52.16 97 ALA A N 1
ATOM 751 C CA . ALA A 1 97 ? 0.350 -22.144 2.167 1.00 52.16 97 ALA A CA 1
ATOM 752 C C . ALA A 1 97 ? 1.004 -21.251 1.119 1.00 52.16 97 ALA A C 1
ATOM 754 O O . ALA A 1 97 ? 1.936 -20.510 1.459 1.00 52.16 97 ALA A O 1
ATOM 755 N N . VAL A 1 98 ? 0.693 -21.490 -0.155 1.00 62.25 98 VAL A N 1
ATOM 756 C CA . VAL A 1 98 ? 1.325 -20.759 -1.246 1.00 62.25 98 VAL A CA 1
ATOM 757 C C . VAL A 1 98 ? 0.943 -19.312 -0.998 1.00 62.25 98 VAL A C 1
ATOM 759 O O . VAL A 1 98 ? -0.202 -18.929 -1.220 1.00 62.25 98 VAL A O 1
ATOM 762 N N . LEU A 1 99 ? 1.869 -18.551 -0.410 1.00 65.31 99 LEU A N 1
ATOM 763 C CA . LEU A 1 99 ? 1.648 -17.141 -0.160 1.00 65.31 99 LEU A CA 1
ATOM 764 C C . LEU A 1 99 ? 1.363 -16.520 -1.524 1.00 65.31 99 LEU A C 1
ATOM 766 O O . LEU A 1 99 ? 2.058 -16.866 -2.491 1.00 65.31 99 LEU A O 1
ATOM 770 N N . PRO A 1 100 ? 0.329 -15.671 -1.628 1.00 80.00 100 PRO A N 1
ATOM 771 C CA . PRO A 1 100 ? 0.041 -15.016 -2.887 1.00 80.00 100 PRO A CA 1
ATOM 772 C C . PRO A 1 100 ? 1.292 -14.261 -3.358 1.00 80.00 100 PRO A C 1
ATOM 774 O O . PRO A 1 100 ? 2.117 -13.851 -2.532 1.00 80.00 100 PRO A O 1
ATOM 777 N N . PRO A 1 101 ? 1.461 -14.070 -4.675 1.00 89.25 101 PRO A N 1
ATOM 778 C CA . PRO A 1 101 ? 2.502 -13.189 -5.177 1.00 89.25 101 PRO A CA 1
ATOM 779 C C . PRO A 1 101 ? 2.409 -11.797 -4.527 1.00 89.25 101 PRO A C 1
ATOM 781 O O . PRO A 1 101 ? 1.321 -11.385 -4.110 1.00 89.25 101 PRO A O 1
ATOM 784 N N . PRO A 1 102 ? 3.523 -11.054 -4.434 1.00 94.00 102 PRO A N 1
ATOM 785 C CA . PRO A 1 102 ? 3.519 -9.768 -3.761 1.00 94.00 102 PRO A CA 1
ATOM 786 C C . PRO A 1 102 ? 2.614 -8.760 -4.464 1.00 94.00 102 PRO A C 1
ATOM 788 O O . PRO A 1 102 ? 2.448 -8.778 -5.686 1.00 94.00 102 PRO A O 1
ATOM 791 N N . THR A 1 103 ? 2.092 -7.829 -3.676 1.00 96.56 103 THR A N 1
ATOM 792 C CA . THR A 1 103 ? 1.573 -6.565 -4.194 1.00 96.56 103 THR A CA 1
ATOM 793 C C . THR A 1 103 ? 2.745 -5.621 -4.460 1.00 96.56 103 THR A C 1
ATOM 795 O O . THR A 1 103 ? 3.604 -5.446 -3.595 1.00 96.56 103 THR A O 1
ATOM 798 N N . VAL A 1 104 ? 2.802 -5.014 -5.645 1.00 97.69 104 VAL A N 1
ATOM 799 C CA . VAL A 1 104 ? 3.877 -4.088 -6.032 1.00 97.69 104 VAL A CA 1
ATOM 800 C C . VAL A 1 104 ? 3.332 -2.666 -6.067 1.00 97.69 104 VAL A C 1
ATOM 802 O O . VAL A 1 104 ? 2.393 -2.380 -6.802 1.00 97.69 104 VAL A O 1
ATOM 805 N N . ILE A 1 105 ? 3.933 -1.771 -5.289 1.00 98.38 105 ILE A N 1
ATOM 806 C CA . ILE A 1 105 ? 3.641 -0.338 -5.282 1.00 98.38 105 ILE A CA 1
ATOM 807 C C . ILE A 1 105 ? 4.782 0.380 -5.996 1.00 98.38 105 ILE A C 1
ATOM 809 O O . ILE A 1 105 ? 5.947 0.277 -5.602 1.00 98.38 105 ILE A O 1
ATOM 813 N N . ILE A 1 106 ? 4.432 1.092 -7.058 1.00 97.56 106 ILE A N 1
ATOM 814 C CA . ILE A 1 106 ? 5.343 1.839 -7.913 1.00 97.56 106 ILE A CA 1
ATOM 815 C C . ILE A 1 106 ? 5.131 3.321 -7.632 1.00 97.56 106 ILE A C 1
ATOM 817 O O . ILE A 1 106 ? 4.018 3.820 -7.779 1.00 97.56 106 ILE A O 1
ATOM 821 N N . CYS A 1 107 ? 6.196 4.016 -7.247 1.00 96.00 107 CYS A N 1
ATOM 822 C CA . CYS A 1 107 ? 6.188 5.456 -7.009 1.00 96.00 107 CYS A CA 1
ATOM 823 C C . CYS A 1 107 ? 7.176 6.148 -7.965 1.00 96.00 107 CYS A C 1
ATOM 825 O O . CYS A 1 107 ? 8.236 5.580 -8.239 1.00 96.00 107 CYS A O 1
ATOM 827 N N . PRO A 1 108 ? 6.901 7.376 -8.438 1.00 94.06 108 PRO A N 1
ATOM 828 C CA . PRO A 1 108 ? 7.796 8.113 -9.334 1.00 94.06 108 PRO A CA 1
ATOM 829 C C . PRO A 1 108 ? 9.129 8.497 -8.683 1.00 94.06 108 PRO A C 1
ATOM 831 O O . PRO A 1 108 ? 10.141 8.598 -9.365 1.00 94.06 108 PRO A O 1
ATOM 834 N N . THR A 1 109 ? 9.166 8.704 -7.362 1.00 91.62 109 THR A N 1
ATOM 835 C CA . THR A 1 109 ? 10.360 9.209 -6.666 1.00 91.62 109 THR A CA 1
ATOM 836 C C . THR A 1 109 ? 10.762 8.341 -5.477 1.00 91.62 109 THR A C 1
ATOM 838 O O . THR A 1 109 ? 9.945 7.637 -4.874 1.00 91.62 109 THR A O 1
ATOM 841 N N . TYR A 1 110 ? 12.046 8.403 -5.104 1.00 90.62 110 TYR A N 1
ATOM 842 C CA . TYR A 1 110 ? 12.562 7.727 -3.908 1.00 90.62 110 TYR A CA 1
ATOM 843 C C . TYR A 1 110 ? 11.979 8.298 -2.612 1.00 90.62 110 TYR A C 1
ATOM 845 O O . TYR A 1 110 ? 11.733 7.533 -1.680 1.00 90.62 110 TYR A O 1
ATOM 853 N N . ASP A 1 111 ? 11.697 9.601 -2.563 1.00 91.56 111 ASP A N 1
ATOM 854 C CA . ASP A 1 111 ? 11.058 10.230 -1.404 1.00 91.56 111 ASP A CA 1
ATOM 855 C C . ASP A 1 111 ? 9.628 9.726 -1.213 1.00 91.56 111 ASP A C 1
ATOM 857 O O . ASP A 1 111 ? 9.228 9.395 -0.096 1.00 91.56 111 ASP A O 1
ATOM 861 N N . LEU A 1 112 ? 8.871 9.572 -2.302 1.00 92.69 112 LEU A N 1
ATOM 862 C CA . LEU A 1 112 ? 7.528 9.009 -2.222 1.00 92.69 112 LEU A CA 1
ATOM 863 C C . LEU A 1 112 ? 7.567 7.525 -1.831 1.00 92.69 112 LEU A C 1
ATOM 865 O O . LEU A 1 112 ? 6.816 7.111 -0.948 1.00 92.69 112 LEU A O 1
ATOM 869 N N . CYS A 1 113 ? 8.518 6.743 -2.362 1.00 94.81 113 CYS A N 1
ATOM 870 C CA . CYS A 1 113 ? 8.757 5.378 -1.873 1.00 94.81 113 CYS A CA 1
ATOM 871 C C . CYS A 1 113 ? 8.997 5.365 -0.352 1.00 94.81 113 CYS A C 1
ATOM 873 O O . CYS A 1 113 ? 8.440 4.536 0.367 1.00 94.81 113 CYS A O 1
ATOM 875 N N . ALA A 1 114 ? 9.819 6.291 0.151 1.00 93.19 114 ALA A N 1
ATOM 876 C CA . ALA A 1 114 ? 10.142 6.410 1.568 1.00 93.19 114 ALA A CA 1
ATOM 877 C C . ALA A 1 114 ? 8.904 6.712 2.431 1.00 93.19 114 ALA A C 1
ATOM 879 O O . ALA A 1 114 ? 8.754 6.129 3.510 1.00 93.19 114 ALA A O 1
ATOM 880 N N . GLN A 1 115 ? 8.012 7.584 1.951 1.00 93.44 115 GLN A N 1
ATOM 881 C CA . GLN A 1 115 ? 6.747 7.919 2.612 1.00 93.44 115 GLN A CA 1
ATOM 882 C C . GLN A 1 115 ? 5.798 6.714 2.662 1.00 93.44 115 GLN A C 1
ATOM 884 O O . GLN A 1 115 ? 5.287 6.380 3.735 1.00 93.44 115 GLN A O 1
ATOM 889 N N . VAL A 1 116 ? 5.626 6.005 1.541 1.00 96.25 116 VAL A N 1
ATOM 890 C CA . VAL A 1 116 ? 4.791 4.793 1.464 1.00 96.25 116 VAL A CA 1
ATOM 891 C C . VAL A 1 116 ? 5.320 3.699 2.390 1.00 96.25 116 VAL A C 1
ATOM 893 O O . VAL A 1 116 ? 4.558 3.112 3.162 1.00 96.25 116 VAL A O 1
ATOM 896 N N . LEU A 1 117 ? 6.633 3.452 2.378 1.00 95.31 117 LEU A N 1
ATOM 897 C CA . LEU A 1 117 ? 7.274 2.482 3.267 1.00 95.31 117 LEU A CA 1
ATOM 898 C C . LEU A 1 117 ? 7.084 2.845 4.750 1.00 95.31 117 LEU A C 1
ATOM 900 O O . LEU A 1 117 ? 6.915 1.953 5.586 1.00 95.31 117 LEU A O 1
ATOM 904 N N . SER A 1 118 ? 7.107 4.140 5.087 1.00 93.25 118 SER A N 1
ATOM 905 C CA . SER A 1 118 ? 6.871 4.617 6.456 1.00 93.25 118 SER A CA 1
ATOM 906 C C . SER A 1 118 ? 5.434 4.330 6.886 1.00 93.25 118 SER A C 1
ATOM 908 O O . SER A 1 118 ? 5.207 3.733 7.939 1.00 93.25 118 SER A O 1
ATOM 910 N N . MET A 1 119 ? 4.466 4.631 6.016 1.00 94.94 119 MET A N 1
ATOM 911 C CA . MET A 1 119 ? 3.057 4.322 6.255 1.00 94.94 119 MET A CA 1
ATOM 912 C C . MET A 1 119 ? 2.819 2.813 6.425 1.00 94.94 119 MET A C 1
ATOM 914 O O . MET A 1 119 ? 2.122 2.403 7.352 1.00 94.94 119 MET A O 1
ATOM 918 N N . CYS A 1 120 ? 3.457 1.977 5.598 1.00 95.62 120 CYS A N 1
ATOM 919 C CA . CYS A 1 120 ? 3.389 0.518 5.727 1.00 95.62 120 CYS A CA 1
ATOM 920 C C . CYS A 1 120 ? 3.866 0.040 7.108 1.00 95.62 120 CYS A C 1
ATOM 922 O O . CYS A 1 120 ? 3.200 -0.778 7.740 1.00 95.62 120 CYS A O 1
ATOM 924 N N . LYS A 1 121 ? 4.994 0.565 7.608 1.00 92.81 121 LYS A N 1
ATOM 925 C CA . LYS A 1 121 ? 5.501 0.228 8.951 1.00 92.81 121 LYS A CA 1
ATOM 926 C C . LYS A 1 121 ? 4.537 0.652 10.056 1.00 92.81 121 LYS A C 1
ATOM 928 O O . LYS A 1 121 ? 4.355 -0.089 11.019 1.00 92.81 121 LYS A O 1
ATOM 933 N N . THR A 1 122 ? 3.924 1.823 9.921 1.00 92.81 122 THR A N 1
ATOM 934 C CA . THR A 1 122 ? 2.942 2.321 10.890 1.00 92.81 122 THR A CA 1
ATOM 935 C C . THR A 1 122 ? 1.703 1.422 10.932 1.00 92.81 122 THR A C 1
ATOM 937 O O . THR A 1 122 ? 1.268 1.040 12.021 1.00 92.81 122 THR A O 1
ATOM 940 N N . LEU A 1 123 ? 1.193 0.991 9.773 1.00 93.56 123 LEU A N 1
ATOM 941 C CA . LEU A 1 123 ? 0.070 0.046 9.683 1.00 93.56 123 LEU A CA 1
ATOM 942 C C . LEU A 1 123 ? 0.425 -1.365 10.194 1.00 93.56 123 LEU A C 1
ATOM 944 O O . LEU A 1 123 ? -0.427 -2.033 10.789 1.00 93.56 123 LEU A O 1
ATOM 948 N N . ASP A 1 124 ? 1.679 -1.811 10.027 1.00 93.19 124 ASP A N 1
ATOM 949 C CA . ASP A 1 124 ? 2.171 -3.087 10.581 1.00 93.19 124 ASP A CA 1
ATOM 950 C C . ASP A 1 124 ? 2.620 -3.012 12.049 1.00 93.19 124 ASP A C 1
ATOM 952 O O . ASP A 1 124 ? 3.054 -4.013 12.615 1.00 93.19 124 ASP A O 1
ATOM 956 N N . SER A 1 125 ? 2.534 -1.852 12.706 1.00 87.62 125 SER A N 1
ATOM 957 C CA . SER A 1 125 ? 3.128 -1.645 14.041 1.00 87.62 125 SER A CA 1
ATOM 958 C C . SER A 1 125 ? 2.601 -2.613 15.112 1.00 87.62 125 SER A C 1
ATOM 960 O O . SER A 1 125 ? 3.366 -3.078 15.965 1.00 87.62 125 SER A O 1
ATOM 962 N N . VAL A 1 126 ? 1.309 -2.945 15.030 1.00 81.75 126 VAL A N 1
ATOM 963 C CA . VAL A 1 126 ? 0.604 -3.873 15.929 1.00 81.75 126 VAL A CA 1
ATOM 964 C C . VAL A 1 126 ? 0.683 -5.319 15.427 1.00 81.75 126 VAL A C 1
ATOM 966 O O . VAL A 1 126 ? 0.746 -6.250 16.229 1.00 81.75 126 VAL A O 1
ATOM 969 N N . GLY A 1 127 ? 0.665 -5.521 14.106 1.00 77.75 127 GLY A N 1
ATOM 970 C CA . GLY A 1 127 ? 0.686 -6.841 13.478 1.00 77.75 127 GLY A CA 1
ATOM 971 C C . GLY A 1 127 ? 2.057 -7.498 13.534 1.00 77.75 127 GLY A C 1
ATOM 972 O O . GLY A 1 127 ? 2.167 -8.625 14.019 1.00 77.75 127 GLY A O 1
ATOM 973 N N . ARG A 1 128 ? 3.081 -6.773 13.070 1.00 80.62 128 ARG A N 1
ATOM 974 C CA . ARG A 1 128 ? 4.471 -7.212 12.863 1.00 80.62 128 ARG A CA 1
ATOM 975 C C . ARG A 1 128 ? 4.559 -8.502 12.055 1.00 80.62 128 ARG A C 1
ATOM 977 O O . ARG A 1 128 ? 5.259 -9.443 12.442 1.00 80.62 128 ARG A O 1
ATOM 984 N N . ARG A 1 129 ? 3.794 -8.576 10.966 1.00 83.62 129 ARG A N 1
ATOM 985 C CA . ARG A 1 129 ? 3.697 -9.789 10.137 1.00 83.62 129 ARG A CA 1
ATOM 986 C C . ARG A 1 129 ? 3.989 -9.557 8.668 1.00 83.62 129 ARG A C 1
ATOM 988 O O . ARG A 1 129 ? 4.364 -10.522 8.004 1.00 83.62 129 ARG A O 1
ATOM 995 N N . VAL A 1 130 ? 3.846 -8.329 8.180 1.00 90.75 130 VAL A N 1
ATOM 996 C CA . VAL A 1 130 ? 3.946 -8.040 6.750 1.00 90.75 130 VAL A CA 1
ATOM 997 C C . VAL A 1 130 ? 5.410 -8.049 6.319 1.00 90.75 130 VAL A C 1
ATOM 999 O O . VAL A 1 130 ? 6.245 -7.288 6.811 1.00 90.75 130 VAL A O 1
ATOM 1002 N N . GLN A 1 131 ? 5.738 -8.920 5.371 1.00 92.38 131 GLN A N 1
ATOM 1003 C CA . GLN A 1 131 ? 7.053 -8.990 4.750 1.00 92.38 131 GLN A CA 1
ATOM 1004 C C . GLN A 1 131 ? 7.174 -7.894 3.688 1.00 92.38 131 GLN A C 1
ATOM 1006 O O . GLN A 1 131 ? 6.812 -8.083 2.526 1.00 92.38 131 GLN A O 1
ATOM 1011 N N . LEU A 1 132 ? 7.696 -6.740 4.100 1.00 93.56 132 LEU A N 1
ATOM 1012 C CA . LEU A 1 132 ? 7.925 -5.583 3.238 1.00 93.56 132 LEU A CA 1
ATOM 1013 C C . LEU A 1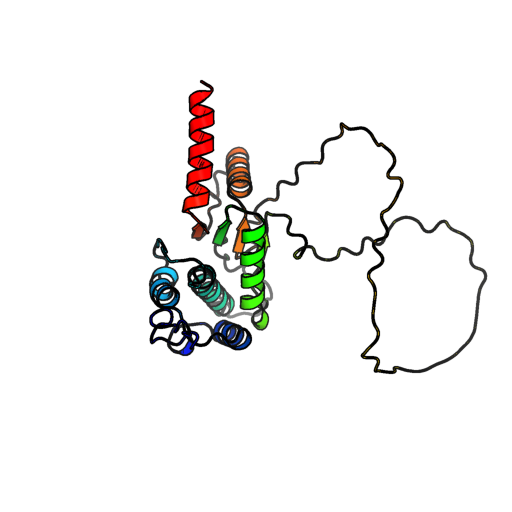 132 ? 9.309 -5.645 2.572 1.00 93.56 132 LEU A C 1
ATOM 1015 O O . LEU A 1 132 ? 10.321 -5.919 3.223 1.00 93.56 132 LEU A O 1
ATOM 1019 N N . GLN A 1 133 ? 9.371 -5.340 1.278 1.00 94.00 133 GLN A N 1
ATOM 1020 C CA . GLN A 1 133 ? 10.616 -5.153 0.537 1.00 94.00 133 GLN A CA 1
ATOM 1021 C C . GLN A 1 133 ? 10.650 -3.777 -0.129 1.00 94.00 133 GLN A C 1
ATOM 1023 O O . GLN A 1 133 ? 9.696 -3.367 -0.776 1.00 94.00 133 GLN A O 1
ATOM 1028 N N . SER A 1 134 ? 11.789 -3.096 -0.024 1.00 93.44 134 SER A N 1
ATOM 1029 C CA . SER A 1 134 ? 12.103 -1.922 -0.837 1.00 93.44 134 SER A CA 1
ATOM 1030 C C . SER A 1 134 ? 13.116 -2.303 -1.911 1.00 93.44 134 SER A C 1
ATOM 1032 O O . SER A 1 134 ? 14.120 -2.952 -1.601 1.00 93.44 134 SER A O 1
ATOM 1034 N N . LEU A 1 135 ? 12.875 -1.890 -3.155 1.00 91.75 135 LEU A N 1
ATOM 1035 C CA . LEU A 1 135 ? 13.887 -1.924 -4.220 1.00 91.75 135 LEU A CA 1
ATOM 1036 C C . LEU A 1 135 ? 14.678 -0.616 -4.314 1.00 91.75 135 LEU A C 1
ATOM 1038 O O . LEU A 1 135 ? 15.641 -0.524 -5.065 1.00 91.75 135 LEU A O 1
ATOM 1042 N N . VAL A 1 136 ? 14.311 0.393 -3.531 1.00 88.75 136 VAL A N 1
ATOM 1043 C CA . VAL A 1 136 ? 15.041 1.656 -3.468 1.00 88.75 136 VAL A CA 1
ATOM 1044 C C . VAL A 1 136 ? 15.846 1.745 -2.180 1.00 88.75 136 VAL A C 1
ATOM 1046 O O . VAL A 1 136 ? 15.439 1.259 -1.118 1.00 88.75 136 VAL A O 1
ATOM 1049 N N . LYS A 1 137 ? 17.016 2.373 -2.277 1.00 81.75 137 LYS A N 1
ATOM 1050 C CA . LYS A 1 137 ? 17.871 2.671 -1.132 1.00 81.75 137 LYS A CA 1
ATOM 1051 C C . LYS A 1 137 ? 17.280 3.855 -0.379 1.00 81.75 137 LYS A C 1
ATOM 1053 O O . LYS A 1 137 ? 17.439 4.991 -0.804 1.00 81.75 137 LYS A O 1
ATOM 1058 N N . VAL A 1 138 ? 16.621 3.593 0.744 1.00 71.38 138 VAL A N 1
ATOM 1059 C CA . VAL A 1 138 ? 16.078 4.658 1.590 1.00 71.38 138 VAL A CA 1
ATOM 1060 C C . VAL A 1 138 ? 16.934 4.768 2.855 1.00 71.38 138 VAL A C 1
ATOM 1062 O O . VAL A 1 138 ? 16.983 3.793 3.609 1.00 71.38 138 VAL A O 1
ATOM 1065 N N . PRO A 1 139 ? 17.597 5.914 3.121 1.00 58.91 139 PRO A N 1
ATOM 1066 C CA . PRO A 1 139 ? 18.507 6.081 4.261 1.00 58.91 139 PRO A CA 1
ATOM 1067 C C . PRO A 1 139 ? 17.910 5.648 5.611 1.00 58.91 139 PRO A C 1
ATOM 1069 O O . PRO A 1 139 ? 18.581 5.002 6.406 1.00 58.91 139 PRO A O 1
ATOM 1072 N N . GLN A 1 140 ? 16.616 5.901 5.828 1.00 58.28 140 GLN A N 1
ATOM 1073 C CA . GLN A 1 140 ? 15.886 5.554 7.057 1.00 58.28 140 GLN A CA 1
ATOM 1074 C C . GLN A 1 140 ? 15.379 4.092 7.135 1.00 58.28 140 GLN A C 1
ATOM 1076 O O . GLN A 1 140 ? 14.692 3.717 8.087 1.00 58.28 140 GLN A O 1
ATOM 1081 N N . PHE A 1 141 ? 15.676 3.248 6.138 1.00 52.25 141 PHE A N 1
ATOM 1082 C CA . PHE A 1 141 ? 15.251 1.838 6.078 1.00 52.25 141 PHE A CA 1
ATOM 1083 C C . PHE A 1 141 ? 16.409 0.836 6.040 1.00 52.25 141 PHE A C 1
ATOM 1085 O O . PHE A 1 141 ? 16.156 -0.367 5.950 1.00 52.25 141 PHE A O 1
ATOM 1092 N N . TYR A 1 142 ? 17.660 1.284 6.164 1.00 45.47 142 TYR A N 1
ATOM 1093 C CA . TYR A 1 142 ? 18.763 0.360 6.403 1.00 45.47 142 TYR A CA 1
ATOM 1094 C C . TYR A 1 142 ? 18.708 -0.163 7.843 1.00 45.47 142 TYR A C 1
ATOM 1096 O O . TYR A 1 142 ? 18.595 0.638 8.774 1.00 45.47 142 TYR A O 1
ATOM 1104 N N . PRO A 1 143 ? 18.835 -1.481 8.079 1.00 35.34 143 PRO A N 1
ATOM 1105 C CA . PRO A 1 143 ? 19.292 -1.928 9.383 1.00 35.34 143 PRO A CA 1
ATOM 1106 C C . PRO A 1 143 ? 20.679 -1.314 9.604 1.00 35.34 143 PRO A C 1
ATOM 1108 O O . PRO A 1 143 ? 21.530 -1.400 8.714 1.00 35.34 143 PRO A O 1
ATOM 1111 N N . ILE A 1 144 ? 20.919 -0.700 10.769 1.00 34.47 144 ILE A N 1
ATOM 1112 C CA . ILE A 1 144 ? 22.282 -0.374 11.199 1.00 34.47 144 ILE A CA 1
ATOM 1113 C C . ILE A 1 144 ? 23.029 -1.705 11.220 1.00 34.47 144 ILE A C 1
ATOM 1115 O O . ILE A 1 144 ? 22.887 -2.513 12.137 1.00 34.47 144 ILE A O 1
ATOM 1119 N N . THR A 1 145 ? 23.779 -1.974 10.160 1.00 30.30 145 THR A N 1
ATOM 1120 C CA . THR A 1 145 ? 24.673 -3.115 10.127 1.00 30.30 145 THR A CA 1
ATOM 1121 C C . THR A 1 145 ? 25.872 -2.667 10.934 1.00 30.30 145 THR A C 1
ATOM 1123 O O . THR A 1 145 ? 26.676 -1.867 10.462 1.00 30.30 145 THR A O 1
ATOM 1126 N N . PHE A 1 146 ? 25.966 -3.140 12.177 1.00 30.33 146 PHE A N 1
ATOM 1127 C CA . PHE A 1 146 ? 27.226 -3.128 12.905 1.00 30.33 146 PHE A CA 1
ATOM 1128 C C . PHE A 1 146 ? 28.243 -3.881 12.045 1.00 30.33 146 PHE A C 1
ATOM 1130 O O . PHE A 1 146 ? 28.295 -5.111 12.047 1.00 30.33 146 PHE A O 1
ATOM 1137 N N . THR A 1 147 ? 29.063 -3.155 11.291 1.00 27.50 147 THR A N 1
ATOM 1138 C CA . THR A 1 147 ? 30.276 -3.716 10.708 1.00 27.50 147 THR A CA 1
ATOM 1139 C C . THR A 1 147 ? 31.297 -3.829 11.830 1.00 27.50 147 THR A C 1
ATOM 1141 O O . THR A 1 147 ? 32.203 -3.008 11.961 1.00 27.50 147 THR A O 1
ATOM 1144 N N . ASN A 1 148 ? 31.154 -4.847 12.676 1.00 28.11 148 ASN A N 1
ATOM 1145 C CA . ASN A 1 148 ? 32.322 -5.341 13.379 1.00 28.11 148 ASN A CA 1
ATOM 1146 C C . ASN A 1 148 ? 33.074 -6.235 12.396 1.00 28.11 148 ASN A C 1
ATOM 1148 O O . ASN A 1 148 ? 32.593 -7.314 12.059 1.00 28.11 148 ASN A O 1
ATOM 1152 N N . THR A 1 149 ? 34.203 -5.743 11.888 1.00 29.91 149 THR A N 1
ATOM 1153 C CA . THR A 1 149 ? 35.487 -6.457 11.785 1.00 29.91 149 THR A CA 1
ATOM 1154 C C . THR A 1 149 ? 36.378 -5.696 10.809 1.00 29.91 149 THR A C 1
ATOM 1156 O O . THR A 1 149 ? 36.168 -5.761 9.605 1.00 29.91 149 THR A O 1
ATOM 1159 N N . THR A 1 150 ? 37.430 -5.045 11.310 1.00 30.00 150 THR A N 1
ATOM 1160 C CA . THR A 1 150 ? 38.770 -5.142 10.708 1.00 30.00 150 THR A CA 1
ATOM 1161 C C . THR A 1 150 ? 39.830 -4.858 11.778 1.00 30.00 150 THR A C 1
ATOM 1163 O O . THR A 1 150 ? 39.991 -3.741 12.252 1.00 30.00 150 THR A O 1
ATOM 1166 N N . ARG A 1 151 ? 40.555 -5.928 12.132 1.00 28.53 151 ARG A N 1
ATOM 1167 C CA . ARG A 1 151 ? 41.909 -5.971 12.713 1.00 28.53 151 ARG A CA 1
ATOM 1168 C C . ARG A 1 151 ? 42.201 -5.085 13.932 1.00 28.53 151 ARG A C 1
ATOM 1170 O O . ARG A 1 151 ? 42.828 -4.033 13.830 1.00 28.53 151 ARG A O 1
ATOM 1177 N N . ARG A 1 152 ? 42.001 -5.658 15.123 1.00 27.39 152 ARG A N 1
ATOM 1178 C CA . ARG A 1 152 ? 42.939 -5.410 16.229 1.00 27.39 152 ARG A CA 1
ATOM 1179 C C . ARG A 1 152 ? 44.296 -6.007 15.849 1.00 27.39 152 ARG A C 1
ATOM 1181 O O . ARG A 1 152 ? 44.411 -7.218 15.672 1.00 27.39 152 ARG A O 1
ATOM 1188 N N . LYS A 1 153 ? 45.314 -5.154 15.708 1.00 30.27 153 LYS A N 1
ATOM 1189 C CA . LYS A 1 153 ? 46.714 -5.582 15.778 1.00 30.27 153 LYS A CA 1
ATOM 1190 C C . LYS A 1 153 ? 46.918 -6.263 17.132 1.00 30.27 153 LYS A C 1
ATOM 1192 O O . LYS A 1 153 ? 46.562 -5.712 18.169 1.00 30.27 153 LYS A O 1
ATOM 1197 N N . SER A 1 154 ? 47.460 -7.469 17.091 1.00 27.03 154 SER A N 1
ATOM 1198 C CA . SER A 1 154 ? 47.963 -8.200 18.245 1.00 27.03 154 SER A CA 1
ATOM 1199 C C . SER A 1 154 ? 49.013 -7.366 18.980 1.00 27.03 154 SER A C 1
ATOM 1201 O O . SER A 1 154 ? 50.071 -7.084 18.420 1.00 27.03 154 SER A O 1
ATOM 1203 N N . VAL A 1 155 ? 48.737 -7.020 20.235 1.00 30.53 155 VAL A N 1
ATOM 1204 C CA . VAL A 1 155 ? 49.760 -6.704 21.238 1.00 30.53 155 VAL A CA 1
ATOM 1205 C C . VAL A 1 155 ? 49.468 -7.611 22.447 1.00 30.53 155 VAL A C 1
ATOM 1207 O O . VAL A 1 155 ? 48.291 -7.768 22.782 1.00 30.53 155 VAL A O 1
ATOM 1210 N N . PRO A 1 156 ? 50.468 -8.297 23.035 1.00 29.69 156 PRO A N 1
ATOM 1211 C CA . PRO A 1 156 ? 50.242 -9.428 23.940 1.00 29.69 156 PRO A CA 1
ATOM 1212 C C . PRO A 1 156 ? 49.627 -9.019 25.285 1.00 29.69 156 PRO A C 1
ATOM 1214 O O . PRO A 1 156 ? 49.959 -7.970 25.828 1.00 29.69 156 PRO A O 1
ATOM 1217 N N . GLN A 1 157 ? 48.771 -9.883 25.839 1.00 26.59 157 GLN A N 1
ATOM 1218 C CA . GLN A 1 157 ? 48.260 -9.773 27.209 1.00 26.59 157 GLN A CA 1
ATOM 1219 C C . GLN A 1 157 ? 49.278 -10.315 28.223 1.00 26.59 157 GLN A C 1
ATOM 1221 O O . GLN A 1 157 ? 49.839 -11.393 28.023 1.00 26.59 157 GLN A O 1
ATOM 1226 N N . THR A 1 158 ? 49.418 -9.628 29.356 1.00 28.61 158 THR A N 1
ATOM 1227 C CA . THR A 1 158 ? 49.829 -10.206 30.648 1.00 28.61 158 THR A CA 1
ATOM 1228 C C . THR A 1 158 ? 48.684 -10.030 31.669 1.00 28.61 158 THR A C 1
ATOM 1230 O O . THR A 1 158 ? 47.897 -9.092 31.519 1.00 28.61 158 THR A O 1
ATOM 1233 N N . PRO A 1 159 ? 48.495 -10.940 32.653 1.00 28.09 159 PRO A N 1
ATOM 1234 C CA . PRO A 1 159 ? 47.167 -11.190 33.229 1.00 28.09 159 PRO A CA 1
ATOM 1235 C C . PRO A 1 159 ? 46.916 -10.655 34.661 1.00 28.09 159 PRO A C 1
ATOM 1237 O O . PRO A 1 159 ? 47.772 -10.795 35.529 1.00 28.09 159 PRO A O 1
ATOM 1240 N N . THR A 1 160 ? 45.649 -10.245 34.901 1.00 27.48 160 THR A N 1
ATOM 1241 C CA . THR A 1 160 ? 44.806 -10.326 36.145 1.00 27.48 160 THR A CA 1
ATOM 1242 C C . THR A 1 160 ? 45.216 -9.568 37.431 1.00 27.48 160 THR A C 1
ATOM 1244 O O . THR A 1 160 ? 46.381 -9.212 37.553 1.00 27.48 160 THR A O 1
ATOM 1247 N N . PRO A 1 161 ? 44.358 -9.430 38.486 1.00 31.31 161 PRO A N 1
ATOM 1248 C CA . PRO A 1 161 ? 42.873 -9.444 38.629 1.00 31.31 161 PRO A CA 1
ATOM 1249 C C . PRO A 1 161 ? 42.312 -8.325 39.573 1.00 31.31 161 PRO A C 1
ATOM 1251 O O . PRO A 1 161 ? 43.067 -7.722 40.327 1.00 31.31 161 PRO A O 1
ATOM 1254 N N . GLY A 1 162 ? 40.980 -8.119 39.657 1.00 25.66 162 GLY A N 1
ATOM 1255 C CA . GLY A 1 162 ? 40.376 -7.527 40.876 1.00 25.66 162 GLY A CA 1
ATOM 1256 C C . GLY A 1 162 ? 39.025 -6.787 40.782 1.00 25.66 162 GLY A C 1
ATOM 1257 O O . GLY A 1 162 ? 38.999 -5.620 40.434 1.00 25.66 162 GLY A O 1
ATOM 1258 N N . SER A 1 163 ? 37.967 -7.469 41.248 1.00 26.12 163 SER A N 1
ATOM 1259 C CA . SER A 1 163 ? 36.889 -7.014 42.162 1.00 26.12 163 SER A CA 1
ATOM 1260 C C . SER A 1 163 ? 35.836 -5.935 41.801 1.00 26.12 163 SER A C 1
ATOM 1262 O O . SER A 1 163 ? 36.165 -4.811 41.450 1.00 26.12 163 SER A O 1
ATOM 1264 N N . ALA A 1 164 ? 34.584 -6.300 42.152 1.00 26.83 164 ALA A N 1
ATOM 1265 C CA . ALA A 1 164 ? 33.431 -5.486 42.594 1.00 26.83 164 ALA A CA 1
ATOM 1266 C C . ALA A 1 164 ? 32.719 -4.569 41.574 1.00 26.83 164 ALA A C 1
ATOM 1268 O O . ALA A 1 164 ? 33.330 -4.076 40.645 1.00 26.83 164 ALA A O 1
ATOM 1269 N N . ALA A 1 165 ? 31.458 -4.151 41.720 1.00 24.81 165 ALA A N 1
ATOM 1270 C CA . ALA A 1 165 ? 30.178 -4.687 42.201 1.00 24.81 165 ALA A CA 1
ATOM 1271 C C . ALA A 1 165 ? 29.173 -3.507 42.090 1.00 24.81 165 ALA A C 1
ATOM 1273 O O . ALA A 1 165 ? 29.476 -2.446 42.621 1.00 24.81 165 ALA A O 1
ATOM 1274 N N . GLN A 1 166 ? 27.978 -3.739 41.511 1.00 26.39 166 GLN A N 1
ATOM 1275 C CA . GLN A 1 166 ? 26.714 -2.962 41.676 1.00 26.39 166 GLN A CA 1
ATOM 1276 C C . GLN A 1 166 ? 26.632 -1.544 41.026 1.00 26.39 166 GLN A C 1
ATOM 1278 O O . GLN A 1 166 ? 27.658 -0.999 40.638 1.00 26.39 166 GLN A O 1
ATOM 1283 N N . PRO A 1 167 ? 25.442 -0.899 40.945 1.00 28.84 167 PRO A N 1
ATOM 1284 C CA . PRO A 1 167 ? 24.261 -1.235 40.132 1.00 28.84 167 PRO A CA 1
ATOM 1285 C C . PRO A 1 167 ? 23.772 -0.027 39.275 1.00 28.84 167 PRO A C 1
ATOM 1287 O O . PRO A 1 167 ? 24.425 1.007 39.212 1.00 28.84 167 PRO A O 1
ATOM 1290 N N . PHE A 1 168 ? 22.631 -0.188 38.592 1.00 26.52 168 PHE A N 1
ATOM 1291 C CA . PHE A 1 168 ? 21.898 0.827 37.811 1.00 26.52 168 PHE A CA 1
ATOM 1292 C C . PHE A 1 168 ? 21.722 2.179 38.528 1.00 26.52 168 PHE A C 1
ATOM 1294 O O . PHE A 1 168 ? 21.401 2.185 39.714 1.00 26.52 168 PHE A O 1
ATOM 1301 N N . ASP A 1 169 ? 21.773 3.280 37.767 1.00 25.28 169 ASP A N 1
ATOM 1302 C CA . ASP A 1 169 ? 21.040 4.502 38.110 1.00 25.28 169 ASP A CA 1
ATOM 1303 C C . ASP A 1 169 ? 20.439 5.164 36.860 1.00 25.28 169 ASP A C 1
ATOM 1305 O O . ASP A 1 169 ? 21.024 5.157 35.772 1.00 25.28 169 ASP A O 1
ATOM 1309 N N . ASP A 1 170 ? 19.225 5.656 37.059 1.00 28.39 170 ASP A N 1
ATOM 1310 C CA . ASP A 1 170 ? 18.310 6.262 36.099 1.00 28.39 170 ASP A CA 1
ATOM 1311 C C . ASP A 1 170 ? 18.418 7.793 36.232 1.00 28.39 170 ASP A C 1
ATOM 1313 O O . ASP A 1 170 ? 18.850 8.305 37.264 1.00 28.39 170 ASP A O 1
ATOM 1317 N N . THR A 1 171 ? 17.912 8.537 35.246 1.00 24.36 171 THR A N 1
ATOM 1318 C CA . THR A 1 171 ? 17.793 10.018 35.208 1.00 24.36 171 THR A CA 1
ATOM 1319 C C . THR A 1 171 ? 19.004 10.791 34.665 1.00 24.36 171 THR A C 1
ATOM 1321 O O . THR A 1 171 ? 20.004 10.953 35.344 1.00 24.36 171 THR A O 1
ATOM 1324 N N . TYR A 1 172 ? 18.857 11.394 33.477 1.00 25.25 172 TYR A N 1
ATOM 1325 C CA . TYR A 1 172 ? 19.129 12.826 33.258 1.00 25.25 172 TYR A CA 1
ATOM 1326 C C . TYR A 1 172 ? 18.440 13.288 31.961 1.00 25.25 172 TYR A C 1
ATOM 1328 O O . TYR A 1 172 ? 18.886 13.024 30.847 1.00 25.25 172 TYR A O 1
ATOM 1336 N N . LEU A 1 173 ? 17.307 13.972 32.133 1.00 29.00 173 LEU A N 1
ATOM 1337 C CA . LEU A 1 173 ? 16.755 14.913 31.164 1.00 29.00 173 LEU A CA 1
ATOM 1338 C C . LEU A 1 173 ? 17.519 16.236 31.297 1.00 29.00 173 LEU A C 1
ATOM 1340 O O . LEU A 1 173 ? 17.706 16.722 32.411 1.00 29.00 173 LEU A O 1
ATOM 1344 N N . GLY A 1 174 ? 17.848 16.849 30.160 1.00 24.86 174 GLY A N 1
ATOM 1345 C CA . GLY A 1 174 ? 18.179 18.271 30.059 1.00 24.86 174 GLY A CA 1
ATOM 1346 C C . GLY A 1 174 ? 19.669 18.574 29.916 1.00 24.86 174 GLY A C 1
ATOM 1347 O O . GLY A 1 174 ? 20.441 18.412 30.855 1.00 24.86 174 GLY A O 1
ATOM 1348 N N . GLY A 1 175 ? 20.053 19.082 28.747 1.00 24.53 175 GLY A N 1
ATOM 1349 C CA . GLY A 1 175 ? 21.367 19.673 28.518 1.00 24.53 175 GLY A CA 1
ATOM 1350 C C . GLY A 1 175 ? 21.654 19.830 27.032 1.00 24.53 175 GLY A C 1
ATOM 1351 O O . GLY A 1 175 ? 21.791 18.841 26.319 1.00 24.53 175 GLY A O 1
ATOM 1352 N N . ASP A 1 176 ? 21.697 21.078 26.581 1.00 34.16 176 ASP A N 1
ATOM 1353 C CA . ASP A 1 176 ? 21.953 21.517 25.213 1.00 34.16 176 ASP A CA 1
ATOM 1354 C C . ASP A 1 176 ? 23.078 20.735 24.520 1.00 34.16 176 ASP A C 1
ATOM 1356 O O . ASP A 1 176 ? 24.168 20.564 25.062 1.00 34.16 176 ASP A O 1
ATOM 1360 N N . SER A 1 177 ? 22.838 20.282 23.289 1.00 26.06 177 SER A N 1
ATOM 1361 C CA . SER A 1 177 ? 23.883 19.696 22.447 1.00 26.06 177 SER A CA 1
ATOM 1362 C C . SER A 1 177 ? 23.891 20.380 21.089 1.00 26.06 177 SER A C 1
ATOM 1364 O O . SER A 1 177 ? 23.128 20.058 20.181 1.00 26.06 177 SER A O 1
ATOM 1366 N N . VAL A 1 178 ? 24.783 21.363 21.000 1.00 27.12 178 VAL A N 1
ATOM 1367 C CA . VAL A 1 178 ? 25.321 21.938 19.769 1.00 27.12 178 VAL A CA 1
ATOM 1368 C C . VAL A 1 178 ? 25.856 20.795 18.904 1.00 27.12 178 VAL A C 1
ATOM 1370 O O . VAL A 1 178 ? 26.740 20.052 19.328 1.00 27.12 178 VAL A O 1
ATOM 1373 N N . ILE A 1 179 ? 25.321 20.638 17.693 1.00 26.88 179 ILE A N 1
ATOM 1374 C CA . ILE A 1 179 ? 25.875 19.707 16.708 1.00 26.88 179 ILE A CA 1
ATOM 1375 C C . ILE A 1 179 ? 27.129 20.368 16.133 1.00 26.88 179 ILE A C 1
ATOM 1377 O O . ILE A 1 179 ? 27.038 21.328 15.372 1.00 26.88 179 ILE A O 1
ATOM 1381 N N . HIS A 1 180 ? 28.303 19.868 16.515 1.00 23.50 180 HIS A N 1
ATOM 1382 C CA . HIS A 1 180 ? 29.536 20.170 15.801 1.00 23.50 180 HIS A CA 1
ATOM 1383 C C . HIS A 1 180 ? 29.531 19.410 14.473 1.00 23.50 180 HIS A C 1
ATOM 1385 O O . HIS A 1 180 ? 29.626 18.185 14.432 1.00 23.50 180 HIS A O 1
ATOM 1391 N N . GLU A 1 181 ? 29.397 20.158 13.382 1.00 29.00 181 GLU A N 1
ATOM 1392 C CA . GLU A 1 181 ? 29.587 19.677 12.019 1.00 29.00 181 GLU A CA 1
ATOM 1393 C C . GLU A 1 181 ? 31.100 19.550 11.764 1.00 29.00 181 GLU A C 1
ATOM 1395 O O . GLU A 1 181 ? 31.757 20.477 11.289 1.00 29.00 181 GLU A O 1
ATOM 1400 N N . GLU A 1 182 ? 31.699 18.418 12.147 1.00 26.67 182 GLU A N 1
ATOM 1401 C CA . GLU A 1 182 ? 33.070 18.106 11.736 1.00 26.67 182 GLU A CA 1
ATOM 1402 C C . GLU A 1 182 ? 33.076 17.723 10.252 1.00 26.67 182 GLU A C 1
ATOM 1404 O O . GLU A 1 182 ? 32.735 16.609 9.853 1.00 26.67 182 GLU A O 1
ATOM 1409 N N . ARG A 1 183 ? 33.472 18.684 9.417 1.00 27.14 183 ARG A N 1
ATOM 1410 C CA . ARG A 1 183 ? 33.812 18.474 8.010 1.00 27.14 183 ARG A CA 1
ATOM 1411 C C . ARG A 1 183 ? 35.131 17.686 7.959 1.00 27.14 183 ARG A C 1
ATOM 1413 O O . ARG A 1 183 ? 36.143 18.223 8.408 1.00 27.14 183 ARG A O 1
ATOM 1420 N N . PRO A 1 184 ? 35.186 16.454 7.415 1.00 31.73 184 PRO A N 1
ATOM 1421 C CA . PRO A 1 184 ? 36.454 15.759 7.265 1.00 31.73 184 PRO A CA 1
ATOM 1422 C C . PRO A 1 184 ? 37.211 16.420 6.116 1.00 31.73 184 PRO A C 1
ATOM 1424 O O . PRO A 1 184 ? 36.950 16.168 4.937 1.00 31.73 184 PRO A O 1
ATOM 1427 N N . GLU A 1 185 ? 38.132 17.315 6.453 1.00 35.03 185 GLU A N 1
ATOM 1428 C CA . GLU A 1 185 ? 39.141 17.752 5.508 1.00 35.03 185 GLU A CA 1
ATOM 1429 C C . GLU A 1 185 ? 40.061 16.558 5.219 1.00 35.03 185 GLU A C 1
ATOM 1431 O O . GLU A 1 185 ? 40.617 15.968 6.143 1.00 35.03 185 GLU A O 1
ATOM 1436 N N . HIS A 1 186 ? 40.267 16.270 3.929 1.00 33.69 186 HIS A N 1
ATOM 1437 C CA . HIS A 1 186 ? 41.188 15.273 3.357 1.00 33.69 186 HIS A CA 1
ATOM 1438 C C . HIS A 1 186 ? 40.614 13.861 3.149 1.00 33.69 186 HIS A C 1
ATOM 1440 O O . HIS A 1 186 ? 41.054 12.879 3.745 1.00 33.69 186 HIS A O 1
ATOM 1446 N N . LEU A 1 187 ? 39.705 13.737 2.174 1.00 30.20 187 LEU A N 1
ATOM 1447 C CA . LEU A 1 187 ? 39.530 12.481 1.442 1.00 30.20 187 LEU A CA 1
ATOM 1448 C C . LEU A 1 187 ? 40.646 12.381 0.379 1.00 30.20 187 LEU A C 1
ATOM 1450 O O . LEU A 1 187 ? 40.788 13.312 -0.421 1.00 30.20 187 LEU A O 1
ATOM 1454 N N . PRO A 1 188 ? 41.457 11.308 0.336 1.00 30.70 188 PRO A N 1
ATOM 1455 C CA . PRO A 1 188 ? 42.449 11.146 -0.719 1.00 30.70 188 PRO A CA 1
ATOM 1456 C C . PRO A 1 188 ? 41.746 11.047 -2.078 1.00 30.70 188 PRO A C 1
ATOM 1458 O O . PRO A 1 188 ? 40.785 10.294 -2.235 1.00 30.70 188 PRO A O 1
ATOM 1461 N N . GLN A 1 189 ? 42.235 11.814 -3.058 1.00 36.44 189 GLN A N 1
ATOM 1462 C CA . GLN A 1 189 ? 41.809 11.757 -4.458 1.00 36.44 189 GLN A CA 1
ATOM 1463 C C . GLN A 1 189 ? 42.122 10.369 -5.038 1.00 36.44 189 GLN A C 1
ATOM 1465 O O . GLN A 1 189 ? 43.187 10.136 -5.606 1.00 36.44 189 GLN A O 1
ATOM 1470 N N . ALA A 1 190 ? 41.194 9.431 -4.878 1.00 32.59 190 ALA A N 1
ATOM 1471 C CA . ALA A 1 190 ? 41.235 8.128 -5.519 1.00 32.59 190 ALA A CA 1
ATOM 1472 C C . ALA A 1 190 ? 40.401 8.187 -6.805 1.00 32.59 190 ALA A C 1
ATOM 1474 O O . ALA A 1 190 ? 39.176 8.150 -6.770 1.00 32.59 190 ALA A O 1
ATOM 1475 N N . THR A 1 191 ? 41.110 8.351 -7.924 1.00 30.80 191 THR A N 1
ATOM 1476 C CA . THR A 1 191 ? 40.770 7.885 -9.280 1.00 30.80 191 THR A CA 1
ATOM 1477 C C . THR A 1 191 ? 39.279 7.742 -9.604 1.00 30.80 191 THR A C 1
ATOM 1479 O O . THR A 1 191 ? 38.664 6.702 -9.367 1.00 30.80 191 THR A O 1
ATOM 1482 N N . ALA A 1 192 ? 38.741 8.765 -10.267 1.00 35.16 192 ALA A N 1
ATOM 1483 C CA . ALA A 1 192 ? 37.585 8.636 -11.140 1.00 35.16 192 ALA A CA 1
ATOM 1484 C C . ALA A 1 192 ? 37.822 7.483 -12.135 1.00 35.16 192 ALA A C 1
ATOM 1486 O O . ALA A 1 192 ? 38.732 7.562 -12.958 1.00 35.16 192 ALA A O 1
ATOM 1487 N N . GLY A 1 193 ? 37.039 6.406 -12.032 1.00 34.78 193 GLY A N 1
ATOM 1488 C CA . GLY A 1 193 ? 37.099 5.288 -12.978 1.00 34.78 193 GLY A CA 1
ATOM 1489 C C . GLY A 1 193 ? 37.157 3.890 -12.366 1.00 34.78 193 GLY A C 1
ATOM 1490 O O . GLY A 1 193 ? 37.949 3.077 -12.822 1.00 34.78 193 GLY A O 1
ATOM 1491 N N . LEU A 1 194 ? 36.317 3.573 -11.379 1.00 33.47 194 LEU A N 1
ATOM 1492 C CA . LEU A 1 194 ? 35.952 2.190 -11.058 1.00 33.47 194 LEU A CA 1
ATOM 1493 C C . LEU A 1 194 ? 34.460 2.168 -10.723 1.00 33.47 194 LEU A C 1
ATOM 1495 O O . LEU A 1 194 ? 34.020 2.841 -9.797 1.00 33.47 194 LEU A O 1
ATOM 1499 N N . HIS A 1 195 ? 33.694 1.450 -11.544 1.00 33.62 195 HIS A N 1
ATOM 1500 C CA . HIS A 1 195 ? 32.248 1.280 -11.451 1.00 33.62 195 HIS A CA 1
ATOM 1501 C C . HIS A 1 195 ? 31.787 1.073 -10.000 1.00 33.62 195 HIS A C 1
ATOM 1503 O O . HIS A 1 195 ? 32.108 0.055 -9.384 1.00 33.62 195 HIS A O 1
ATOM 1509 N N . GLU A 1 196 ? 30.949 1.978 -9.489 1.00 36.97 196 GLU A N 1
ATOM 1510 C CA . GLU A 1 196 ? 29.951 1.587 -8.500 1.00 36.97 196 GLU A CA 1
ATOM 1511 C C . GLU A 1 196 ? 29.172 0.430 -9.123 1.00 36.97 196 GLU A C 1
ATOM 1513 O O . GLU A 1 196 ? 28.465 0.596 -10.118 1.00 36.97 196 GLU A O 1
ATOM 1518 N N . HIS A 1 197 ? 29.361 -0.780 -8.602 1.00 38.19 197 HIS A N 1
ATOM 1519 C CA . HIS A 1 197 ? 28.527 -1.910 -8.965 1.00 38.19 197 HIS A CA 1
ATOM 1520 C C . HIS A 1 197 ? 27.060 -1.484 -8.836 1.00 38.19 197 HIS A C 1
ATOM 1522 O O . HIS A 1 197 ? 26.593 -1.216 -7.728 1.00 38.19 197 HIS A O 1
ATOM 1528 N N . TYR A 1 198 ? 26.364 -1.406 -9.976 1.00 44.84 198 TYR A N 1
ATOM 1529 C CA . TYR A 1 198 ? 24.931 -1.151 -10.089 1.00 44.84 198 TYR A CA 1
ATOM 1530 C C . TYR A 1 198 ? 24.190 -2.076 -9.119 1.00 44.84 198 TYR A C 1
ATOM 1532 O O . TYR A 1 198 ? 23.953 -3.250 -9.408 1.00 44.84 198 TYR A O 1
ATOM 1540 N N . TRP A 1 199 ? 23.833 -1.563 -7.942 1.00 56.53 199 TRP A N 1
ATOM 1541 C CA . TRP A 1 199 ? 22.914 -2.244 -7.043 1.00 56.53 199 TRP A CA 1
ATOM 1542 C C . TRP A 1 199 ? 21.579 -2.316 -7.785 1.00 56.53 199 TRP A C 1
ATOM 1544 O O . TRP A 1 199 ? 20.858 -1.329 -7.857 1.00 56.53 199 TRP A O 1
ATOM 1554 N N . SER A 1 200 ? 21.274 -3.471 -8.373 1.00 62.03 200 SER A N 1
ATOM 1555 C CA . SER A 1 200 ? 19.994 -3.752 -9.025 1.00 62.03 200 SER A CA 1
ATOM 1556 C C . SER A 1 200 ? 19.261 -4.783 -8.174 1.00 62.03 200 SER A C 1
ATOM 1558 O O . SER A 1 200 ? 19.506 -5.985 -8.317 1.00 62.03 200 SER A O 1
ATOM 1560 N N . PRO A 1 201 ? 18.434 -4.347 -7.211 1.00 78.62 201 PRO A N 1
ATOM 1561 C CA . PRO A 1 201 ? 17.791 -5.262 -6.288 1.00 78.62 201 PRO A CA 1
ATOM 1562 C C . PRO A 1 201 ? 16.724 -6.069 -7.030 1.00 78.62 201 PRO A C 1
ATOM 1564 O O . PRO A 1 201 ? 16.033 -5.550 -7.905 1.00 78.62 201 PRO A O 1
ATOM 1567 N N . ARG A 1 202 ? 16.605 -7.352 -6.678 1.00 87.81 202 ARG A N 1
ATOM 1568 C CA . ARG A 1 202 ? 15.601 -8.259 -7.246 1.00 87.81 202 ARG A CA 1
ATOM 1569 C C . ARG A 1 202 ? 14.391 -8.378 -6.341 1.00 87.81 202 ARG A C 1
ATOM 1571 O O . ARG A 1 202 ? 14.545 -8.398 -5.114 1.00 87.81 202 ARG A O 1
ATOM 1578 N N . ILE A 1 203 ? 13.208 -8.532 -6.926 1.00 91.06 203 ILE A N 1
ATOM 1579 C CA . ILE A 1 203 ? 12.018 -8.871 -6.145 1.00 91.06 203 ILE A CA 1
ATOM 1580 C C . ILE A 1 203 ? 12.181 -10.290 -5.598 1.00 91.06 203 ILE A C 1
ATOM 1582 O O . ILE A 1 203 ? 12.525 -11.232 -6.315 1.00 91.06 203 ILE A O 1
ATOM 1586 N N . ARG A 1 204 ? 11.932 -10.460 -4.296 1.00 89.56 204 ARG A N 1
ATOM 1587 C CA . ARG A 1 204 ? 11.925 -11.773 -3.642 1.00 89.56 204 ARG A CA 1
ATOM 1588 C C . ARG A 1 204 ? 10.572 -12.454 -3.849 1.00 89.56 204 ARG A C 1
ATOM 1590 O O . ARG A 1 204 ? 9.805 -12.641 -2.902 1.00 89.56 204 ARG A O 1
ATOM 1597 N N . TRP A 1 205 ? 10.280 -12.802 -5.099 1.00 87.81 205 TRP A N 1
ATOM 1598 C CA . TRP A 1 205 ? 9.033 -13.449 -5.501 1.00 87.81 205 TRP A CA 1
ATOM 1599 C C . TRP A 1 205 ? 8.719 -14.669 -4.614 1.00 87.81 205 TRP A C 1
ATOM 1601 O O . TRP A 1 205 ? 9.546 -15.565 -4.443 1.00 87.81 205 TRP A O 1
ATOM 1611 N N . GLY A 1 206 ? 7.529 -14.682 -4.003 1.00 83.56 206 GLY A N 1
ATOM 1612 C CA . GLY A 1 206 ? 7.077 -15.761 -3.113 1.00 83.56 206 GLY A CA 1
ATOM 1613 C C . GLY A 1 206 ? 7.681 -15.767 -1.699 1.00 83.56 206 GLY A C 1
ATOM 1614 O O . GLY A 1 206 ? 7.550 -16.774 -0.993 1.00 83.56 206 GLY A O 1
ATOM 1615 N N . ALA A 1 207 ? 8.355 -14.686 -1.289 1.00 86.06 207 ALA A N 1
ATOM 1616 C CA . ALA A 1 207 ? 8.891 -14.508 0.066 1.00 86.06 207 ALA A CA 1
ATOM 1617 C C . ALA A 1 207 ? 8.547 -13.149 0.704 1.00 86.06 207 ALA A C 1
ATOM 1619 O O . ALA A 1 207 ? 8.970 -12.885 1.830 1.00 86.06 207 ALA A O 1
ATOM 1620 N N . VAL A 1 208 ? 7.831 -12.283 -0.014 1.00 91.50 208 VAL A N 1
ATOM 1621 C CA . VAL A 1 208 ? 7.425 -10.947 0.438 1.00 91.50 208 VAL A CA 1
ATOM 1622 C C . VAL A 1 208 ? 5.965 -10.706 0.090 1.00 91.50 208 VAL A C 1
ATOM 1624 O O . VAL A 1 208 ? 5.486 -11.237 -0.910 1.00 91.50 208 VAL A O 1
ATOM 1627 N N . ASP A 1 209 ? 5.282 -9.910 0.909 1.00 94.12 209 ASP A N 1
ATOM 1628 C CA . ASP A 1 209 ? 3.866 -9.577 0.730 1.00 94.12 209 ASP A CA 1
ATOM 1629 C C . ASP A 1 209 ? 3.703 -8.275 -0.064 1.00 94.12 209 ASP A C 1
ATOM 1631 O O . ASP A 1 209 ? 2.817 -8.158 -0.911 1.00 94.12 209 ASP A O 1
ATOM 1635 N N . ILE A 1 210 ? 4.573 -7.292 0.201 1.00 96.62 210 ILE A N 1
ATOM 1636 C CA . ILE A 1 210 ? 4.541 -5.966 -0.423 1.00 96.62 210 ILE A CA 1
ATOM 1637 C C . ILE A 1 210 ? 5.943 -5.586 -0.894 1.00 96.62 210 ILE A C 1
ATOM 1639 O O . ILE A 1 210 ? 6.921 -5.704 -0.150 1.00 96.62 210 ILE A O 1
ATOM 1643 N N . VAL A 1 211 ? 6.026 -5.073 -2.116 1.00 96.81 211 VAL A N 1
ATOM 1644 C CA . VAL A 1 211 ? 7.227 -4.468 -2.693 1.00 96.81 211 VAL A CA 1
ATOM 1645 C C . VAL A 1 211 ? 6.947 -2.996 -2.966 1.00 96.81 211 VAL A C 1
ATOM 1647 O O . VAL A 1 211 ? 5.953 -2.683 -3.610 1.00 96.81 211 VAL A O 1
ATOM 1650 N N . VAL A 1 212 ? 7.831 -2.099 -2.531 1.00 97.56 212 VAL A N 1
ATOM 1651 C CA . VAL A 1 212 ? 7.815 -0.677 -2.913 1.00 97.56 212 VAL A CA 1
ATOM 1652 C C . VAL A 1 212 ? 9.025 -0.383 -3.794 1.00 97.56 212 VAL A C 1
ATOM 1654 O O . VAL A 1 212 ? 10.156 -0.766 -3.467 1.00 97.56 212 VAL A O 1
ATOM 1657 N N . THR A 1 213 ? 8.792 0.257 -4.936 1.00 95.94 213 THR A N 1
ATOM 1658 C CA . THR A 1 213 ? 9.801 0.435 -5.985 1.00 95.94 213 THR A CA 1
ATOM 1659 C C . THR A 1 213 ? 9.527 1.660 -6.861 1.00 95.94 213 THR A C 1
ATOM 1661 O O . THR A 1 213 ? 8.464 2.265 -6.789 1.00 95.94 213 THR A O 1
ATOM 1664 N N . THR A 1 214 ? 10.484 2.000 -7.724 1.00 94.06 214 THR A N 1
ATOM 1665 C CA . THR A 1 214 ? 10.289 2.904 -8.866 1.00 94.06 214 THR A CA 1
ATOM 1666 C C . THR A 1 214 ? 10.020 2.126 -10.157 1.00 94.06 214 THR A C 1
ATOM 1668 O O . THR A 1 214 ? 10.318 0.922 -10.206 1.00 94.06 214 THR A O 1
ATOM 1671 N N . PRO A 1 215 ? 9.514 2.790 -11.220 1.00 93.00 215 PRO A N 1
ATOM 1672 C CA . PRO A 1 215 ? 9.287 2.153 -12.515 1.00 93.00 215 PRO A CA 1
ATOM 1673 C C . PRO A 1 215 ? 10.536 1.466 -13.073 1.00 93.00 215 PRO A C 1
ATOM 1675 O O . PRO A 1 215 ? 10.480 0.296 -13.441 1.00 93.00 215 PRO A O 1
ATOM 1678 N N . HIS A 1 216 ? 11.685 2.150 -13.043 1.00 90.25 216 HIS A N 1
ATOM 1679 C CA . HIS A 1 216 ? 12.945 1.630 -13.579 1.00 90.25 216 HIS A CA 1
ATOM 1680 C C . HIS A 1 216 ? 13.380 0.313 -12.914 1.00 90.25 216 HIS A C 1
ATOM 1682 O O . HIS A 1 216 ? 13.702 -0.656 -13.594 1.00 90.25 216 HIS A O 1
ATOM 1688 N N . HIS A 1 217 ? 13.352 0.239 -11.578 1.00 91.25 217 HIS A N 1
ATOM 1689 C CA . HIS A 1 217 ? 13.722 -0.987 -10.864 1.00 91.25 217 HIS A CA 1
ATOM 1690 C C . HIS A 1 217 ? 12.745 -2.138 -11.119 1.00 91.25 217 HIS A C 1
ATOM 1692 O O . HIS A 1 217 ? 13.174 -3.291 -11.160 1.00 91.25 217 HIS A O 1
ATOM 1698 N N . PHE A 1 218 ? 11.454 -1.830 -11.281 1.00 92.44 218 PHE A N 1
ATOM 1699 C CA . PHE A 1 218 ? 10.437 -2.836 -11.571 1.00 92.44 218 PHE A CA 1
ATOM 1700 C C . PHE A 1 218 ? 10.626 -3.431 -12.968 1.00 92.44 218 PHE A C 1
ATOM 1702 O O . PHE A 1 218 ? 10.734 -4.648 -13.091 1.00 92.44 218 PHE A O 1
ATOM 1709 N N . VAL A 1 219 ? 10.754 -2.582 -13.994 1.00 89.38 219 VAL A N 1
ATOM 1710 C CA . VAL A 1 219 ? 10.998 -3.011 -15.382 1.00 89.38 219 VAL A CA 1
ATOM 1711 C C . VAL A 1 219 ? 12.293 -3.815 -15.478 1.00 89.38 219 VAL A C 1
ATOM 1713 O O . VAL A 1 219 ? 12.272 -4.941 -15.963 1.00 89.38 219 VAL A O 1
ATOM 1716 N N . ALA A 1 220 ? 13.384 -3.320 -14.883 1.00 88.56 220 ALA A N 1
ATOM 1717 C CA . ALA A 1 220 ? 14.652 -4.043 -14.875 1.00 88.56 220 ALA A CA 1
ATOM 1718 C C . ALA A 1 220 ? 14.551 -5.427 -14.200 1.00 88.56 220 ALA A C 1
ATOM 1720 O O . ALA A 1 220 ? 15.312 -6.331 -14.541 1.00 88.56 220 ALA A O 1
ATOM 1721 N N . ASP A 1 221 ? 13.657 -5.618 -13.220 1.00 89.25 221 ASP A N 1
ATOM 1722 C CA . ASP A 1 221 ? 13.412 -6.943 -12.637 1.00 89.25 221 ASP A CA 1
ATOM 1723 C C . ASP A 1 221 ? 12.622 -7.864 -13.566 1.00 89.25 221 ASP A C 1
ATOM 1725 O O . ASP A 1 221 ? 12.974 -9.041 -13.681 1.00 89.25 221 ASP A O 1
ATOM 1729 N N . LEU A 1 222 ? 11.613 -7.329 -14.260 1.00 87.00 222 LEU A N 1
ATOM 1730 C CA . LEU A 1 222 ? 10.833 -8.071 -15.251 1.00 87.00 222 LEU A CA 1
ATOM 1731 C C . LEU A 1 222 ? 11.700 -8.533 -16.429 1.00 87.00 222 LEU A C 1
ATOM 1733 O O . LEU A 1 222 ? 11.637 -9.710 -16.789 1.00 87.00 222 LEU A O 1
ATOM 1737 N N . ASP A 1 223 ? 12.560 -7.664 -16.961 1.00 85.75 223 ASP A N 1
ATOM 1738 C CA . ASP A 1 223 ? 13.445 -7.991 -18.088 1.00 85.75 223 ASP A CA 1
ATOM 1739 C C . ASP A 1 223 ? 14.387 -9.148 -17.735 1.00 85.75 223 ASP A C 1
ATOM 1741 O O . ASP A 1 223 ? 14.475 -10.147 -18.450 1.00 85.75 223 ASP A O 1
ATOM 1745 N N . ARG A 1 224 ? 14.996 -9.099 -16.544 1.00 82.94 224 ARG A N 1
ATOM 1746 C CA . ARG A 1 224 ? 15.837 -10.200 -16.041 1.00 82.94 224 ARG A CA 1
ATOM 1747 C C . ARG A 1 224 ? 15.054 -11.500 -15.856 1.00 82.94 224 ARG A C 1
ATOM 1749 O O . ARG A 1 224 ? 15.618 -12.588 -16.003 1.00 82.94 224 ARG A O 1
ATOM 1756 N N . CYS A 1 225 ? 13.783 -11.417 -15.466 1.00 82.12 225 CYS A N 1
ATOM 1757 C CA . CYS A 1 225 ? 12.929 -12.600 -15.364 1.00 82.12 225 CYS A CA 1
ATOM 1758 C C . CYS A 1 225 ? 12.643 -13.196 -16.753 1.00 82.12 225 CYS A C 1
ATOM 1760 O O . CYS A 1 225 ? 12.646 -14.418 -16.888 1.00 82.12 225 CYS A O 1
ATOM 1762 N N . ALA A 1 226 ? 12.474 -12.361 -17.782 1.00 79.44 226 ALA A N 1
ATOM 1763 C CA . ALA A 1 226 ? 12.281 -12.810 -19.160 1.00 79.44 226 ALA A CA 1
ATOM 1764 C C . ALA A 1 226 ? 13.547 -13.465 -19.750 1.00 79.44 226 ALA A C 1
ATOM 1766 O O . ALA A 1 226 ? 13.464 -14.529 -20.364 1.00 79.44 226 ALA A O 1
ATOM 1767 N N . GLU A 1 227 ? 14.728 -12.890 -19.499 1.00 78.50 227 GLU A N 1
ATOM 1768 C CA . GLU A 1 227 ? 16.019 -13.401 -19.993 1.00 78.50 227 GLU A CA 1
ATOM 1769 C C . GLU A 1 227 ? 16.404 -14.769 -19.412 1.00 78.50 227 GLU A C 1
ATOM 1771 O O . GLU A 1 227 ? 17.066 -15.573 -20.066 1.00 78.50 227 GLU A O 1
ATOM 1776 N N . THR A 1 228 ? 15.990 -15.062 -18.176 1.00 71.69 228 THR A N 1
ATOM 1777 C CA . THR A 1 228 ? 16.373 -16.303 -17.477 1.00 71.69 228 THR A CA 1
ATOM 1778 C C . THR A 1 228 ? 15.582 -17.542 -17.918 1.00 71.69 228 THR A C 1
ATOM 1780 O O . THR A 1 228 ? 15.799 -18.627 -17.376 1.00 71.69 228 THR A O 1
ATOM 1783 N N . GLY A 1 229 ? 14.695 -17.423 -18.916 1.00 57.97 229 GLY A N 1
ATOM 1784 C CA . GLY A 1 229 ? 14.120 -18.558 -19.650 1.00 57.97 229 GLY A CA 1
ATOM 1785 C C . GLY A 1 229 ? 13.262 -19.531 -18.829 1.00 57.97 229 GLY A C 1
ATOM 1786 O O . GLY A 1 229 ? 12.925 -20.610 -19.319 1.00 57.97 229 GLY A O 1
ATOM 1787 N N . SER A 1 230 ? 12.881 -19.187 -17.593 1.00 57.53 230 SER A N 1
ATOM 1788 C CA . SER A 1 230 ? 11.997 -20.020 -16.765 1.00 57.53 230 SER A CA 1
ATOM 1789 C C . SER A 1 230 ? 10.557 -19.981 -17.290 1.00 57.53 230 SER A C 1
ATOM 1791 O O . SER A 1 230 ? 9.696 -19.294 -16.752 1.00 57.53 230 SER A O 1
ATOM 1793 N N . SER A 1 231 ? 10.275 -20.779 -18.324 1.00 51.88 231 SER A N 1
ATOM 1794 C CA . SER A 1 231 ? 8.929 -21.000 -18.887 1.00 51.88 231 SER A CA 1
ATOM 1795 C C . SER A 1 231 ? 7.912 -21.603 -17.899 1.00 51.88 231 SER A C 1
ATOM 1797 O O . SER A 1 231 ? 6.736 -21.705 -18.225 1.00 51.88 231 SER A O 1
ATOM 1799 N N . ALA A 1 232 ? 8.323 -22.019 -16.695 1.00 48.84 232 ALA A N 1
ATOM 1800 C CA . ALA A 1 232 ? 7.470 -22.784 -15.781 1.00 48.84 232 ALA A CA 1
ATOM 1801 C C . ALA A 1 232 ? 6.736 -21.956 -14.707 1.00 48.84 232 ALA A C 1
ATOM 1803 O O . ALA A 1 232 ? 5.925 -22.519 -13.978 1.00 48.84 232 ALA A O 1
ATOM 1804 N N . ASN A 1 233 ? 6.982 -20.648 -14.580 1.00 55.59 233 ASN A N 1
ATOM 1805 C CA . ASN A 1 233 ? 6.151 -19.790 -13.731 1.00 55.59 233 ASN A CA 1
ATOM 1806 C C . ASN A 1 233 ? 6.380 -18.324 -14.105 1.00 55.59 233 ASN A C 1
ATOM 1808 O O . ASN A 1 233 ? 7.389 -17.737 -13.719 1.00 55.59 233 ASN A O 1
ATOM 1812 N N . GLN A 1 234 ? 5.469 -17.730 -14.874 1.00 64.12 234 GLN A N 1
ATOM 1813 C CA . GLN A 1 234 ? 5.514 -16.298 -15.151 1.00 64.12 234 GLN A CA 1
ATOM 1814 C C . GLN A 1 234 ? 5.286 -15.560 -13.825 1.00 64.12 234 GLN A C 1
ATOM 1816 O O . GLN A 1 234 ? 4.168 -15.523 -13.311 1.00 64.12 234 GLN A O 1
ATOM 1821 N N . LEU A 1 235 ? 6.366 -15.056 -13.224 1.00 76.50 235 LEU A N 1
ATOM 1822 C CA . LEU A 1 235 ? 6.331 -14.344 -11.951 1.00 76.50 235 LEU A CA 1
ATOM 1823 C C . LEU A 1 235 ? 5.622 -13.008 -12.172 1.00 76.50 235 LEU A C 1
ATOM 1825 O O . LEU A 1 235 ? 6.172 -12.099 -12.786 1.00 76.50 235 LEU A O 1
ATOM 1829 N N . HIS A 1 236 ? 4.381 -12.918 -11.708 1.00 84.69 236 HIS A N 1
ATOM 1830 C CA . HIS A 1 236 ? 3.565 -11.714 -11.787 1.00 84.69 236 HIS A CA 1
ATOM 1831 C C . HIS A 1 236 ? 3.102 -11.316 -10.384 1.00 84.69 236 HIS A C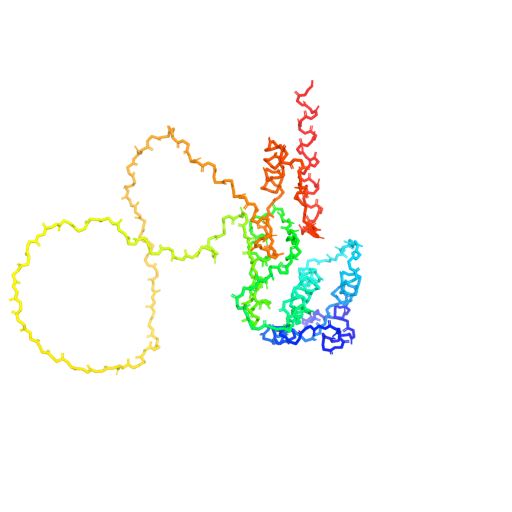 1
ATOM 1833 O O . HIS A 1 236 ? 2.911 -12.182 -9.526 1.00 84.69 236 HIS A O 1
ATOM 1839 N N . PRO A 1 237 ? 2.942 -10.013 -10.121 1.00 92.69 237 PRO A N 1
ATOM 1840 C CA . PRO A 1 237 ? 2.413 -9.541 -8.852 1.00 92.69 237 PRO A CA 1
ATOM 1841 C C . PRO A 1 237 ? 0.922 -9.863 -8.724 1.00 92.69 237 PRO A C 1
ATOM 1843 O O . PRO A 1 237 ? 0.215 -9.972 -9.724 1.00 92.69 237 PRO A O 1
ATOM 1846 N N . ALA A 1 238 ? 0.432 -9.982 -7.489 1.00 92.25 238 ALA A N 1
ATOM 1847 C CA . ALA A 1 238 ? -1.000 -10.171 -7.241 1.00 92.25 238 ALA A CA 1
ATOM 1848 C C . ALA A 1 238 ? -1.803 -8.888 -7.508 1.00 92.25 238 ALA A C 1
ATOM 1850 O O . ALA A 1 238 ? -2.988 -8.955 -7.818 1.00 92.25 238 ALA A O 1
ATOM 1851 N N . ALA A 1 239 ? -1.154 -7.731 -7.370 1.00 95.06 239 ALA A N 1
ATOM 1852 C CA . ALA A 1 239 ? -1.682 -6.418 -7.711 1.00 95.06 239 ALA A CA 1
ATOM 1853 C C . ALA A 1 239 ? -0.524 -5.447 -7.978 1.00 95.06 239 ALA A C 1
ATOM 1855 O O . ALA A 1 239 ? 0.558 -5.589 -7.396 1.00 95.06 239 ALA A O 1
ATOM 1856 N N . VAL A 1 240 ? -0.766 -4.443 -8.823 1.00 96.81 240 VAL A N 1
ATOM 1857 C CA . VAL A 1 240 ? 0.161 -3.333 -9.079 1.00 96.81 240 VAL A CA 1
ATOM 1858 C C . VAL A 1 240 ? -0.537 -2.020 -8.752 1.00 96.81 240 VAL A C 1
ATOM 1860 O O . VAL A 1 240 ? -1.653 -1.783 -9.205 1.00 96.81 240 VAL A O 1
ATOM 1863 N N . ILE A 1 241 ? 0.120 -1.174 -7.965 1.00 97.94 241 ILE A N 1
ATOM 1864 C CA . ILE A 1 241 ? -0.345 0.164 -7.607 1.00 97.94 241 ILE A CA 1
ATOM 1865 C C . ILE A 1 241 ? 0.615 1.166 -8.231 1.00 97.94 241 ILE A C 1
ATOM 1867 O O . ILE A 1 241 ? 1.824 1.066 -8.037 1.00 97.94 241 ILE A O 1
ATOM 1871 N N . PHE A 1 242 ? 0.066 2.145 -8.940 1.00 97.06 242 PHE A N 1
ATOM 1872 C CA . PHE A 1 242 ? 0.799 3.303 -9.436 1.00 97.06 242 PHE A CA 1
ATOM 1873 C C . PHE A 1 242 ? 0.452 4.499 -8.547 1.00 97.06 242 PHE A C 1
ATOM 1875 O O . PHE A 1 242 ? -0.643 5.052 -8.661 1.00 97.06 242 PHE A O 1
ATOM 1882 N N . ASP A 1 243 ? 1.348 4.855 -7.628 1.00 95.25 243 ASP A N 1
ATOM 1883 C CA . ASP A 1 243 ? 1.198 6.056 -6.804 1.00 95.25 243 ASP A CA 1
ATOM 1884 C C . ASP A 1 243 ? 1.694 7.267 -7.601 1.00 95.25 243 ASP A C 1
ATOM 1886 O O . ASP A 1 243 ? 2.778 7.205 -8.173 1.00 95.25 243 ASP A O 1
ATOM 1890 N N . GLU A 1 244 ? 0.898 8.334 -7.673 1.00 93.38 244 GLU A N 1
ATOM 1891 C CA . GLU A 1 244 ? 1.106 9.461 -8.603 1.00 93.38 244 GLU A CA 1
ATOM 1892 C C . GLU A 1 244 ? 1.275 8.994 -10.068 1.00 93.38 244 GLU A C 1
ATOM 1894 O O . GLU A 1 244 ? 2.280 9.228 -10.748 1.00 93.38 244 GLU A O 1
ATOM 1899 N N . ALA A 1 245 ? 0.268 8.253 -10.543 1.00 91.62 245 ALA A N 1
ATOM 1900 C CA . ALA A 1 245 ? 0.252 7.623 -11.862 1.00 91.62 245 ALA A CA 1
ATOM 1901 C C . ALA A 1 245 ? 0.464 8.613 -13.021 1.00 91.62 245 ALA A C 1
ATOM 1903 O O . ALA A 1 245 ? 1.113 8.278 -14.010 1.00 91.62 245 ALA A O 1
ATOM 1904 N N . ASP A 1 246 ? -0.061 9.829 -12.909 1.00 90.69 246 ASP A N 1
ATOM 1905 C CA . ASP A 1 246 ? 0.139 10.905 -13.879 1.00 90.69 246 ASP A CA 1
ATOM 1906 C C . ASP A 1 246 ? 1.625 11.244 -14.066 1.00 90.69 246 ASP A C 1
ATOM 1908 O O . ASP A 1 246 ? 2.089 11.302 -15.208 1.00 90.69 246 ASP A O 1
ATOM 1912 N N . MET A 1 247 ? 2.387 11.370 -12.974 1.00 89.19 247 MET A N 1
ATOM 1913 C CA . MET A 1 247 ? 3.836 11.584 -13.033 1.00 89.19 247 MET A CA 1
ATOM 1914 C C . MET A 1 247 ? 4.557 10.390 -13.667 1.00 89.19 247 MET A C 1
ATOM 1916 O O . MET A 1 247 ? 5.374 10.580 -14.570 1.00 89.19 247 MET A O 1
ATOM 1920 N N . ILE A 1 248 ? 4.205 9.165 -13.260 1.00 89.69 248 ILE A N 1
ATOM 1921 C CA . ILE A 1 248 ? 4.807 7.930 -13.795 1.00 89.69 248 ILE A CA 1
ATOM 1922 C C . ILE A 1 248 ? 4.612 7.838 -15.315 1.00 89.69 248 ILE A C 1
ATOM 1924 O O . ILE A 1 248 ? 5.563 7.605 -16.066 1.00 89.69 248 ILE A O 1
ATOM 1928 N N . PHE A 1 249 ? 3.383 8.032 -15.795 1.00 87.56 249 PHE A N 1
ATOM 1929 C CA . PHE A 1 249 ? 3.082 7.897 -17.220 1.00 87.56 249 PHE A CA 1
ATOM 1930 C C . PHE A 1 249 ? 3.578 9.089 -18.046 1.00 87.56 249 PHE A C 1
ATOM 1932 O O . PHE A 1 249 ? 3.871 8.919 -19.233 1.00 87.56 249 PHE A O 1
ATOM 1939 N N . HIS A 1 250 ? 3.719 10.277 -17.450 1.00 86.75 250 HIS A N 1
ATOM 1940 C CA . HIS A 1 250 ? 4.361 11.414 -18.109 1.00 86.75 250 HIS A CA 1
ATOM 1941 C C . HIS A 1 250 ? 5.861 11.170 -18.337 1.00 86.75 250 HIS A C 1
ATOM 1943 O O . HIS A 1 250 ? 6.369 11.428 -19.433 1.00 86.75 250 HIS A O 1
ATOM 1949 N N . GLU A 1 251 ? 6.566 10.637 -17.336 1.00 78.06 251 GLU A N 1
ATOM 1950 C CA . GLU A 1 251 ? 7.982 10.265 -17.447 1.00 78.06 251 GLU A CA 1
ATOM 1951 C C . GLU A 1 251 ? 8.191 9.207 -18.540 1.00 78.06 251 GLU A C 1
ATOM 1953 O O . GLU A 1 251 ? 9.016 9.392 -19.436 1.00 78.06 251 GLU A O 1
ATOM 1958 N N . MET A 1 252 ? 7.364 8.155 -18.549 1.00 75.12 252 MET A N 1
ATOM 1959 C CA . MET A 1 252 ? 7.421 7.107 -19.577 1.00 75.12 252 MET A CA 1
ATOM 1960 C C . MET A 1 252 ? 7.177 7.644 -20.991 1.00 75.12 252 MET A C 1
ATOM 1962 O O . MET A 1 252 ? 7.906 7.293 -21.917 1.00 75.12 252 MET A O 1
ATOM 1966 N N . ARG A 1 253 ? 6.179 8.520 -21.175 1.00 75.81 253 ARG A N 1
ATOM 1967 C CA . ARG A 1 253 ? 5.943 9.158 -22.482 1.00 75.81 253 ARG A CA 1
ATOM 1968 C C . ARG A 1 253 ? 7.118 10.023 -22.914 1.00 75.81 253 ARG A C 1
ATOM 1970 O O . ARG A 1 253 ? 7.458 10.017 -24.092 1.00 75.81 253 ARG A O 1
ATOM 1977 N N . SER A 1 254 ? 7.727 10.752 -21.982 1.00 71.50 254 SER A N 1
ATOM 1978 C CA . SER A 1 254 ? 8.882 11.604 -22.283 1.00 71.50 254 SER A CA 1
ATOM 1979 C C . SER A 1 254 ? 10.063 10.765 -22.782 1.00 71.50 254 SER A C 1
ATOM 1981 O O . SER A 1 254 ? 10.672 11.117 -23.789 1.00 71.50 254 SER A O 1
ATOM 1983 N N . LEU A 1 255 ? 10.314 9.611 -22.155 1.00 65.75 255 LEU A N 1
ATOM 1984 C CA . LEU A 1 255 ? 11.336 8.655 -22.594 1.00 65.75 255 LEU A CA 1
ATOM 1985 C C . LEU A 1 255 ? 11.034 8.083 -23.989 1.00 65.75 255 LEU A C 1
ATOM 1987 O O . LEU A 1 255 ? 11.906 8.094 -24.853 1.00 65.75 255 LEU A O 1
ATOM 1991 N N . MET A 1 256 ? 9.788 7.674 -24.248 1.00 66.69 256 MET A N 1
ATOM 1992 C CA . MET A 1 256 ? 9.384 7.139 -25.558 1.00 66.69 256 MET A CA 1
ATOM 1993 C C . MET A 1 256 ? 9.495 8.172 -26.688 1.00 66.69 256 MET A C 1
ATOM 1995 O O . MET A 1 256 ? 9.895 7.832 -27.799 1.00 66.69 256 MET A O 1
ATOM 1999 N N . VAL A 1 257 ? 9.154 9.438 -26.426 1.00 68.06 257 VAL A N 1
ATOM 2000 C CA . VAL A 1 257 ? 9.300 10.523 -27.413 1.00 68.06 257 VAL A CA 1
ATOM 2001 C C . VAL A 1 257 ? 10.776 10.818 -27.688 1.00 68.06 257 VAL A C 1
ATOM 2003 O O . VAL A 1 257 ? 11.137 11.064 -28.838 1.00 68.06 257 VAL A O 1
ATOM 2006 N N . MET A 1 258 ? 11.637 10.760 -26.668 1.00 61.50 258 MET A N 1
ATOM 2007 C CA . MET A 1 258 ? 13.084 10.914 -26.849 1.00 61.50 258 MET A CA 1
ATOM 2008 C C . MET A 1 258 ? 13.692 9.776 -27.679 1.00 61.50 258 MET A C 1
ATOM 2010 O O . MET A 1 258 ? 14.507 10.051 -28.555 1.00 61.50 258 MET A O 1
ATOM 2014 N N . GLU A 1 259 ? 13.278 8.526 -27.455 1.00 61.38 259 GLU A N 1
ATOM 2015 C CA . GLU A 1 259 ? 13.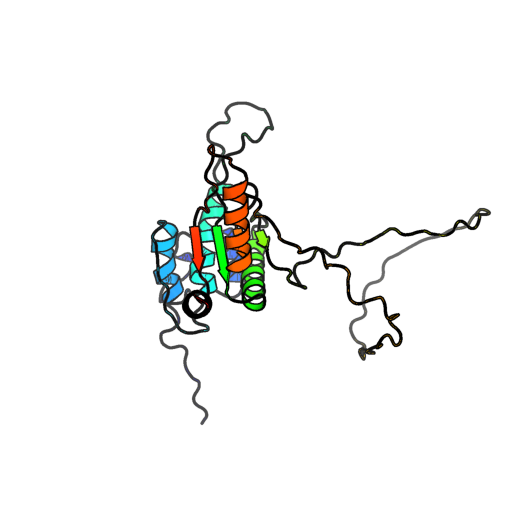732 7.383 -28.262 1.00 61.38 259 GLU A CA 1
ATOM 2016 C C . GLU A 1 259 ? 13.216 7.447 -29.705 1.00 61.38 259 GLU A C 1
ATOM 2018 O O . GLU A 1 259 ? 13.967 7.179 -30.640 1.00 61.38 259 GLU A O 1
ATOM 2023 N N . ALA A 1 260 ? 11.964 7.868 -29.910 1.00 61.62 260 ALA A N 1
ATOM 2024 C CA . ALA A 1 260 ? 11.382 8.013 -31.244 1.00 61.62 260 ALA A CA 1
ATOM 2025 C C . ALA A 1 260 ? 11.964 9.193 -32.045 1.00 61.62 260 ALA A C 1
ATOM 2027 O O . ALA A 1 260 ? 11.932 9.161 -33.271 1.00 61.62 260 ALA A O 1
ATOM 2028 N N . GLY A 1 261 ? 12.480 10.231 -31.376 1.00 53.62 261 GLY A N 1
ATOM 2029 C CA . GLY A 1 261 ? 13.160 11.367 -32.010 1.00 53.62 261 GLY A CA 1
ATOM 2030 C C . GLY A 1 261 ? 14.660 11.161 -32.256 1.00 53.62 261 GLY A C 1
ATOM 2031 O O . GLY A 1 261 ? 15.296 12.031 -32.848 1.00 53.62 261 GLY A O 1
ATOM 2032 N N . ALA A 1 262 ? 15.228 10.047 -31.783 1.00 52.12 262 ALA A N 1
ATOM 2033 C CA . ALA A 1 262 ? 16.625 9.659 -31.991 1.00 52.12 262 ALA A CA 1
ATOM 2034 C C . ALA A 1 262 ? 16.820 8.663 -33.158 1.00 52.12 262 ALA A C 1
ATOM 2036 O O . ALA A 1 262 ? 17.954 8.256 -33.423 1.00 52.12 262 ALA A O 1
ATOM 2037 N N . LEU A 1 263 ? 15.731 8.285 -33.839 1.00 41.53 263 LEU A N 1
ATOM 2038 C CA . LEU A 1 263 ? 15.687 7.459 -35.053 1.00 41.53 263 LEU A CA 1
ATOM 2039 C C . LEU A 1 263 ? 15.370 8.320 -36.282 1.00 41.53 263 LEU A C 1
ATOM 2041 O O . LEU A 1 263 ? 15.878 7.969 -37.371 1.00 41.53 263 LEU A O 1
#

Radius of gyration: 25.32 Å; chains: 1; bounding box: 70×72×78 Å

pLDDT: mean 70.07, std 26.0, range [23.5, 98.38]

Organism: Perkinsus marinus (strain ATCC 50983 / TXsc) (NCBI:txid423536)

Secondary structure (DSSP, 8-state):
-PPP---TTTEEEEEGGGS---HHHHHHHHHTT--EEEHHHHHHHHHHHTT--------TTS-HHHHHHHHHHHHHHHHHHS--TT-SS---------PPPPEEEE-SSHHHHHHHHHHHHHHTTTT----EEESS--GGGS-------S-PPP-------------------------------------S-S------PPP-TTT-SEEEE-HHHHHHHHHHHHHTT-TT-----SEEEETTHHHHHHHHHHHHHHHHT--

Sequence (263 aa):
MQGVIGYEGLFSQYRFDQLDIHPKLLSALRVMGIDTATEIQARAFVPLSMGRDLIINAETGSGKTLSYLLPIFNRIYFLTDAPDEGKVGGGSRRHKAVLPPPTVIICPTYDLCAQVLSMCKTLDSVGRRVQLQSLVKVPQFYPITFTNTTRRKSVPQTPTPGSAAQPFDDTYLGGDSVIHEERPEHLPQATAGLHEHYWSPRIRWGAVDIVVTTPHHFVADLDRCAETGSSANQLHPAAVIFDEADMIFHEMRSLMVMEAGAL